Protein 3L3X (pdb70)

Sequence (262 aa):
SQPIFLNVLEAIEPGVVCAGHDNNQPDSFAALLSSLNELGERQLVHVVKWAKALPGFRNLHVDDQMAVIQYSWMGLMVFAMGWRSFTNVNSRMLYFAPDLVFNEYRMHKSRMYSQCVRMRHLSQEFGWLQITPQEFLCMKALLLFSIIPVDGLKNQKFFDELRMNYIKELDRIIACKRKNPTSCSRRFYQLTKLLDSVQPIARELHQFTFDLLIKSHMVSVDFPEMMAEIISVQVPKILSGKVKPIYFHTHKKLLQLLTCSS

Foldseek 3Di:
DDDDQLVQLVVLDDDADALPQDPPDDLALQRLQLSLQSLLVRVLVSLLSSQVSHPLSVVDDPVVSVQLSLVQSLLLLLLVQLQCCCVPVVLQWGPSHPNRIGHQVNLVNNVNVVLRVLSSVLSNLCVVLVPDPSLSSLLSSLSSLWKFFPVADPCRVSSVVVSVVSLVSNLVPFPADVVPVVRSVVRSVSSLVSSQSSVVSSLVVLVVVLVCLVCCVVRVHDHDDVRNCSSVPPSVCVVVRRMGTHGPDD/DVVVVVVVPVPD

InterPro domains:
  IPR000536 Nuclear hormone receptor, ligand-binding domain [PF00104] (699-878)
  IPR000536 Nuclear hormone receptor, ligand-binding domain [PS51843] (669-900)
  IPR000536 Nuclear hormone receptor, ligand-binding domain [SM00430] (707-871)
  IPR001103 Androgen receptor [PF02166] (6-449)
  IPR001103 Androgen receptor [PR00521] (6-25)
  IPR001103 Androgen receptor [PR00521] (27-45)
  IPR001103 Androgen receptor [PR00521] (169-188)
  IPR001103 Androgen receptor [PR00521] (218-238)
  IPR001103 Androgen receptor [PR00521] (264-284)
  IPR001103 Androgen receptor [PR00521] (301-321)
  IPR001103 Androgen receptor [PR00521] (346-368)
  IPR001103 Androgen receptor [PR00521] (382-401)
  IPR001103 Androgen receptor [PR00521] (432-449)
  IPR001628 Zinc finger, nuclear hormone receptor-type [PF00105] (558-626)
  IPR001628 Zinc finger, nuclear hormone receptor-type [PR00047] (560-576)
  IPR001628 Zinc finger, nuclear hormone receptor-type [PR00047] (576-591)
  IPR001628 Zinc finger, nuclear hormone receptor-type [PR00047] (609-617)
  IPR001628 Zinc finger, nuclear hormone receptor-type [PR00047] (617-625)
  IPR001628 Zinc finger, nuclear hormone receptor-type [PS00031] (560-586)
  IPR001628 Zinc finger, nuclear hormone receptor-type [PS51030] (557-632)

Radius of gyration: 18.22 Å; Cα contacts (8 Å, |Δi|>4): 319; chains: 2; bounding box: 51×42×50 Å

B-factor: mean 31.08, std 17.06, range [11.02, 110.95]

Secondary structure (DSSP, 8-state):
---SHHHHHHHH----------TTS---HHHHHHHHHHHHHHHHHHHHHHHHTSTTGGGS-HHHHHHHHHHHHHHHHHHHHHHHHHHHHTTSSEEEETTEEE-HHHHHHTT-HHHHHHHHHHHHHHHHTT--HHHHHHHHHHHTTSEEETT--TTHHHHHHHHHHHHHHHHHH----TTSHHHHHHHHHHHHHHHHHHHHHHHHHHHHHHHHHHTTTTTT----HHHHHHHHHTHHHHHTTSEEE--S--/-HHHHHHHHTT-

CATH classification: 1.10.565.10

Structure (mmCIF, N/CA/C/O backbone):
data_3L3X
#
_entry.id   3L3X
#
_cell.length_a   57.314
_cell.length_b   66.704
_cell.length_c   73.137
_cell.angle_alpha   90.00
_cell.angle_beta   90.00
_cell.angle_gamma   90.00
#
_symmetry.space_group_name_H-M   'P 21 21 21'
#
loop_
_entity.id
_entity.type
_entity.pdbx_description
1 polymer 'Androgen receptor'
2 polymer 'Nuclear receptor coactivator 3'
3 non-polymer 5-ALPHA-DIHYDROTESTOSTERONE
4 water water
#
loop_
_atom_site.group_PDB
_atom_site.id
_atom_site.type_symbol
_atom_site.label_atom_id
_atom_site.label_alt_id
_atom_site.label_comp_id
_atom_site.label_asym_id
_atom_site.label_entity_id
_atom_site.label_seq_id
_atom_site.pdbx_PDB_ins_code
_atom_site.Cartn_x
_atom_site.Cartn_y
_atom_site.Cartn_z
_atom_site.occupancy
_atom_site.B_iso_or_equiv
_atom_site.auth_seq_id
_atom_site.auth_comp_id
_atom_site.auth_asym_id
_atom_site.auth_atom_id
_atom_site.pdbx_PDB_model_num
ATOM 1 N N . SER A 1 1 ? 22.088 4.818 26.794 1.00 71.41 669 SER A N 1
ATOM 2 C CA . SER A 1 1 ? 21.206 3.807 26.137 1.00 71.25 669 SER A CA 1
ATOM 3 C C . SER A 1 1 ? 20.206 4.483 25.184 1.00 70.32 669 SER A C 1
ATOM 4 O O . SER A 1 1 ? 20.267 5.700 24.972 1.00 70.53 669 SER A O 1
ATOM 7 N N . GLN A 1 2 ? 19.294 3.688 24.621 1.00 68.70 670 GLN A N 1
ATOM 8 C CA . GLN A 1 2 ? 18.352 4.158 23.594 1.00 67.07 670 GLN A CA 1
ATOM 9 C C . GLN A 1 2 ? 17.421 5.225 24.177 1.00 64.02 670 GLN A C 1
ATOM 10 O O . GLN A 1 2 ? 16.807 4.996 25.222 1.00 64.49 670 GLN A O 1
ATOM 16 N N . PRO A 1 3 ? 17.306 6.388 23.504 1.00 59.50 671 PRO A N 1
ATOM 17 C CA . PRO A 1 3 ? 16.538 7.483 24.073 1.00 55.42 671 PRO A CA 1
ATOM 18 C C . PRO A 1 3 ? 15.036 7.335 23.808 1.00 49.74 671 PRO A C 1
ATOM 19 O O . PRO A 1 3 ? 14.549 6.215 23.546 1.00 50.68 671 PRO A O 1
ATOM 23 N N . ILE A 1 4 ? 14.322 8.451 23.876 1.00 40.69 672 ILE A N 1
ATOM 24 C CA . ILE A 1 4 ? 12.866 8.454 23.879 1.00 34.37 672 ILE A CA 1
ATOM 25 C C . ILE A 1 4 ? 12.330 9.745 23.275 1.00 29.18 672 ILE A C 1
ATOM 26 O O . ILE A 1 4 ? 11.403 9.737 22.462 1.00 25.46 672 ILE A O 1
ATOM 31 N N . PHE A 1 5 ? 12.899 10.863 23.682 1.00 26.46 673 PHE A N 1
ATOM 32 C CA . PHE A 1 5 ? 12.466 12.165 23.185 1.00 23.90 673 PHE A CA 1
ATOM 33 C C . PHE A 1 5 ? 12.483 12.264 21.660 1.00 23.33 673 PHE A C 1
ATOM 34 O O . PHE A 1 5 ? 11.512 12.698 21.038 1.00 20.97 673 PHE A O 1
ATOM 42 N N . LEU A 1 6 ? 13.598 11.868 21.043 1.00 22.44 674 LEU A N 1
ATOM 43 C CA . LEU A 1 6 ? 13.693 11.888 19.592 1.00 23.39 674 LEU A CA 1
ATOM 44 C C . LEU A 1 6 ? 12.706 10.919 18.948 1.00 21.67 674 LEU A C 1
ATOM 45 O O . LEU A 1 6 ? 12.133 11.211 17.896 1.00 21.92 674 LEU A O 1
ATOM 50 N N . ASN A 1 7 ? 12.517 9.755 19.565 1.00 21.39 675 ASN A N 1
ATOM 51 C CA . ASN A 1 7 ? 11.522 8.807 19.048 1.00 21.22 675 ASN A CA 1
ATOM 52 C C . ASN A 1 7 ? 10.157 9.491 18.919 1.00 20.38 675 ASN A C 1
ATOM 53 O O . ASN A 1 7 ? 9.469 9.375 17.909 1.00 20.14 675 ASN A O 1
ATOM 58 N N . VAL A 1 8 ? 9.779 10.184 19.979 1.00 19.28 676 VAL A N 1
ATOM 59 C CA . VAL A 1 8 ? 8.511 10.904 19.988 1.00 18.81 676 VAL A CA 1
ATOM 60 C C . VAL A 1 8 ? 8.414 11.969 18.888 1.00 18.27 676 VAL A C 1
ATOM 61 O O . VAL A 1 8 ? 7.423 12.020 18.149 1.00 18.98 676 VAL A O 1
ATOM 65 N N . LEU A 1 9 ? 9.409 12.860 18.800 1.00 18.82 677 LEU A N 1
ATOM 66 C CA . LEU A 1 9 ? 9.358 13.926 17.789 1.00 19.36 677 LEU A CA 1
ATOM 67 C C . LEU A 1 9 ? 9.276 13.380 16.386 1.00 19.95 677 LEU A C 1
ATOM 68 O O . LEU A 1 9 ? 8.520 13.904 15.553 1.00 20.54 677 LEU A O 1
ATOM 73 N N . GLU A 1 10 ? 10.046 12.319 16.103 1.00 20.46 678 GLU A N 1
ATOM 74 C CA . GLU A 1 10 ? 9.973 11.678 14.798 1.00 21.96 678 GLU A CA 1
ATOM 75 C C . GLU A 1 10 ? 8.573 11.103 14.530 1.00 21.06 678 GLU A C 1
ATOM 76 O O . GLU A 1 10 ? 8.039 11.223 13.420 1.00 22.80 678 GLU A O 1
ATOM 82 N N . ALA A 1 11 ? 7.977 10.505 15.558 1.00 20.26 679 ALA A N 1
ATOM 83 C CA . ALA A 1 11 ? 6.687 9.819 15.424 1.00 20.21 679 ALA A CA 1
ATOM 84 C C . ALA A 1 11 ? 5.513 10.754 15.160 1.00 19.97 679 ALA A C 1
ATOM 85 O O . ALA A 1 11 ? 4.591 10.417 14.411 1.00 20.87 679 ALA A O 1
ATOM 87 N N . ILE A 1 12 ? 5.567 11.949 15.739 1.00 19.00 680 ILE A N 1
ATOM 88 C CA . ILE A 1 12 ? 4.459 12.919 15.654 1.00 19.09 680 ILE A CA 1
ATOM 89 C C . ILE A 1 12 ? 4.615 13.960 14.551 1.00 19.03 680 ILE A C 1
ATOM 90 O O . ILE A 1 12 ? 3.730 14.766 14.344 1.00 20.07 680 ILE A O 1
ATOM 95 N N . GLU A 1 13 ? 5.718 13.933 13.817 1.00 19.83 681 GLU A N 1
ATOM 96 C CA . GLU A 1 13 ? 5.960 14.941 12.796 1.00 20.09 681 GLU A CA 1
ATOM 97 C C . GLU A 1 13 ? 4.873 14.869 11.719 1.00 21.05 681 GLU A C 1
ATOM 98 O O . GLU A 1 13 ? 4.584 13.783 11.197 1.00 21.76 681 GLU A O 1
ATOM 104 N N . PRO A 1 14 ? 4.232 16.009 11.415 1.00 21.63 682 PRO A N 1
ATOM 105 C CA . PRO A 1 14 ? 3.160 15.969 10.433 1.00 22.43 682 PRO A CA 1
ATOM 106 C C . PRO A 1 14 ? 3.579 15.515 9.049 1.00 23.33 682 PRO A C 1
ATOM 107 O O . PRO A 1 14 ? 4.707 15.799 8.609 1.00 23.42 682 PRO A O 1
ATOM 111 N N . GLY A 1 15 ? 2.666 14.826 8.373 1.00 24.46 683 GLY A N 1
ATOM 112 C CA . GLY A 1 15 ? 2.874 14.393 7.002 1.00 25.37 683 GLY A CA 1
ATOM 113 C C . GLY A 1 15 ? 2.517 15.497 6.035 1.00 25.65 683 GLY A C 1
ATOM 114 O O . GLY A 1 15 ? 2.400 16.669 6.418 1.00 24.69 683 GLY A O 1
ATOM 115 N N . VAL A 1 16 ? 2.374 15.113 4.771 1.00 26.12 684 VAL A N 1
ATOM 116 C CA . VAL A 1 16 ? 2.070 16.015 3.672 1.00 26.84 684 VAL A CA 1
ATOM 117 C C . VAL A 1 16 ? 0.697 16.659 3.840 1.00 26.83 684 VAL A C 1
ATOM 118 O O . VAL A 1 16 ? -0.294 15.982 4.195 1.00 28.37 684 VAL A O 1
ATOM 122 N N . VAL A 1 17 ? 0.657 17.978 3.640 1.00 26.30 685 VAL A N 1
ATOM 123 C CA . VAL A 1 17 ? -0.587 18.729 3.632 1.00 26.46 685 VAL A CA 1
ATOM 124 C C . VAL A 1 17 ? -0.732 19.465 2.297 1.00 26.74 685 VAL A C 1
ATOM 125 O O . VAL A 1 17 ? 0.134 20.221 1.913 1.00 25.87 685 VAL A O 1
ATOM 129 N N . CYS A 1 18 ? -1.839 19.250 1.604 1.00 26.84 686 CYS A N 1
ATOM 130 C CA . CYS A 1 18 ? -2.103 19.958 0.346 1.00 28.37 686 CYS A CA 1
ATOM 131 C C . CYS A 1 18 ? -2.894 21.234 0.587 1.00 26.96 686 CYS A C 1
ATOM 132 O O . CYS A 1 18 ? -3.679 21.310 1.528 1.00 26.73 686 CYS A O 1
ATOM 135 N N . ALA A 1 19 ? -2.699 22.235 -0.274 1.00 26.10 687 ALA A N 1
ATOM 136 C CA . ALA A 1 19 ? -3.405 23.507 -0.141 1.00 25.83 687 ALA A CA 1
ATOM 137 C C . ALA A 1 19 ? -4.798 23.489 -0.740 1.00 26.43 687 ALA A C 1
ATOM 138 O O . ALA A 1 19 ? -5.637 24.312 -0.362 1.00 26.62 687 ALA A O 1
ATOM 140 N N . GLY A 1 20 ? -5.016 22.588 -1.692 1.00 26.88 688 GLY A N 1
ATOM 141 C CA . GLY A 1 20 ? -6.266 22.534 -2.455 1.00 28.11 688 GLY A CA 1
ATOM 142 C C . GLY A 1 20 ? -6.285 23.556 -3.570 1.00 28.93 688 GLY A C 1
ATOM 143 O O . GLY A 1 20 ? -7.345 23.963 -4.038 1.00 29.80 688 GLY A O 1
ATOM 144 N N . HIS A 1 21 ? -5.105 23.954 -4.029 1.00 28.98 689 HIS A N 1
ATOM 145 C CA . HIS A 1 21 ? -5.002 25.003 -5.037 1.00 29.50 689 HIS A CA 1
ATOM 146 C C . HIS A 1 21 ? -5.324 24.432 -6.424 1.00 31.98 689 HIS A C 1
ATOM 147 O O . HIS A 1 21 ? -4.810 23.381 -6.795 1.00 32.03 689 HIS A O 1
ATOM 154 N N . ASP A 1 22 ? -6.170 25.141 -7.167 1.00 34.67 690 ASP A N 1
ATOM 155 C CA . ASP A 1 22 ? -6.492 24.798 -8.548 1.00 37.02 690 ASP A CA 1
ATOM 156 C C . ASP A 1 22 ? -5.425 25.394 -9.463 1.00 37.64 690 ASP A C 1
ATOM 157 O O . ASP A 1 22 ? -5.459 26.574 -9.779 1.00 37.06 690 ASP A O 1
ATOM 162 N N . ASN A 1 23 ? -4.474 24.578 -9.888 1.00 39.49 691 ASN A N 1
ATOM 163 C CA . ASN A 1 23 ? -3.360 25.082 -10.687 1.00 41.24 691 ASN A CA 1
ATOM 164 C C . ASN A 1 23 ? -3.757 25.441 -12.140 1.00 43.57 691 ASN A C 1
ATOM 165 O O . ASN A 1 23 ? -2.922 25.899 -12.918 1.00 42.96 691 ASN A O 1
ATOM 170 N N . ASN A 1 24 ? -5.033 25.264 -12.478 1.00 46.10 692 ASN A N 1
ATOM 171 C CA . ASN A 1 24 ? -5.563 25.706 -13.769 1.00 48.31 692 ASN A CA 1
ATOM 172 C C . ASN A 1 24 ? -5.779 27.203 -13.856 1.00 48.91 692 ASN A C 1
ATOM 173 O O . ASN A 1 24 ? -5.607 27.793 -14.927 1.00 49.66 692 ASN A O 1
ATOM 178 N N . GLN A 1 25 ? -6.187 27.819 -12.752 1.00 48.94 693 GLN A N 1
ATOM 179 C CA . GLN A 1 25 ? -6.431 29.249 -12.775 1.00 48.69 693 GLN A CA 1
ATOM 180 C C . GLN A 1 25 ? -5.109 30.001 -12.846 1.00 46.73 693 GLN A C 1
ATOM 181 O O . GLN A 1 25 ? -4.070 29.491 -12.410 1.00 46.01 693 GLN A O 1
ATOM 187 N N . PRO A 1 26 ? -5.132 31.198 -13.445 1.00 44.58 694 PRO A N 1
ATOM 188 C CA . PRO A 1 26 ? -3.946 32.032 -13.497 1.00 42.73 694 PRO A CA 1
ATOM 189 C C . PRO A 1 26 ? -3.392 32.362 -12.113 1.00 40.25 694 PRO A C 1
ATOM 190 O O . PRO A 1 26 ? -4.118 32.320 -11.113 1.00 40.20 694 PRO A O 1
ATOM 194 N N . ASP A 1 27 ? -2.106 32.692 -12.074 1.00 37.10 695 ASP A N 1
ATOM 195 C CA . ASP A 1 27 ? -1.437 33.059 -10.833 1.00 34.52 695 ASP A CA 1
ATOM 196 C C . ASP A 1 27 ? -1.732 34.494 -10.405 1.00 32.66 695 ASP A C 1
ATOM 197 O O . ASP A 1 27 ? -0.847 35.351 -10.452 1.00 33.69 695 ASP A O 1
ATOM 202 N N . SER A 1 28 ? -2.952 34.752 -9.957 1.00 29.28 696 SER A N 1
ATOM 203 C CA . SER A 1 28 ? -3.347 36.068 -9.503 1.00 28.06 696 SER A CA 1
ATOM 204 C C . SER A 1 28 ? -3.101 36.178 -8.007 1.00 26.63 696 SER A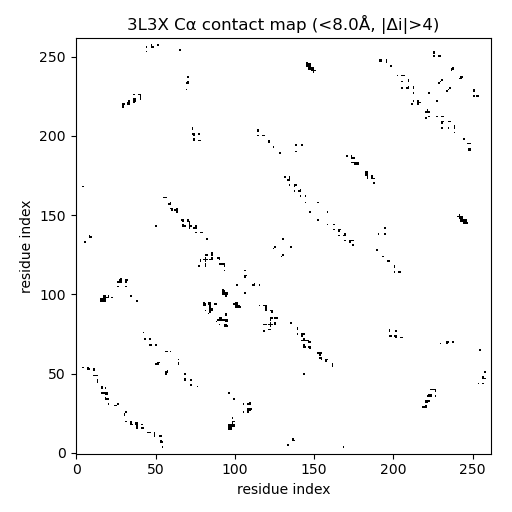 C 1
ATOM 205 O O . SER A 1 28 ? -3.041 35.177 -7.293 1.00 26.07 696 SER A O 1
ATOM 208 N N . PHE A 1 29 ? -2.965 37.407 -7.551 1.00 25.94 697 PHE A N 1
ATOM 209 C CA . PHE A 1 29 ? -2.794 37.673 -6.138 1.00 24.74 697 PHE A CA 1
ATOM 210 C C . PHE A 1 29 ? -3.930 37.016 -5.337 1.00 24.21 697 PHE A C 1
ATOM 211 O O . PHE A 1 29 ? -3.683 36.342 -4.329 1.00 23.92 697 PHE A O 1
ATOM 219 N N . ALA A 1 30 ? -5.171 37.183 -5.798 1.00 24.18 698 ALA A N 1
ATOM 220 C CA . ALA A 1 30 ? -6.323 36.687 -5.064 1.00 24.32 698 ALA A CA 1
ATOM 221 C C . ALA A 1 30 ? -6.306 35.166 -4.954 1.00 24.38 698 ALA A C 1
ATOM 222 O O . ALA A 1 30 ? -6.567 34.594 -3.862 1.00 24.90 698 ALA A O 1
ATOM 224 N N . ALA A 1 31 ? -6.004 34.500 -6.068 1.00 24.13 699 ALA A N 1
ATOM 225 C CA . ALA A 1 31 ? -5.993 33.052 -6.112 1.00 24.49 699 ALA A CA 1
ATOM 226 C C . ALA A 1 31 ? -4.853 32.508 -5.245 1.00 22.95 699 ALA A C 1
ATOM 227 O O . ALA A 1 31 ? -5.061 31.560 -4.466 1.00 23.78 699 ALA A O 1
ATOM 229 N N . LEU A 1 32 ? -3.666 33.090 -5.379 1.00 22.42 700 LEU A N 1
ATOM 230 C CA . LEU A 1 32 ? -2.505 32.570 -4.643 1.00 21.15 700 LEU A CA 1
ATOM 231 C C . LEU A 1 32 ? -2.655 32.777 -3.133 1.00 20.50 700 LEU A C 1
ATOM 232 O O . LEU A 1 32 ? -2.399 31.867 -2.344 1.00 20.44 700 LEU A O 1
ATOM 237 N N . LEU A 1 33 ? -3.081 33.970 -2.726 1.00 19.90 701 LEU A N 1
ATOM 238 C CA . LEU A 1 33 ? -3.216 34.247 -1.294 1.00 20.31 701 LEU A CA 1
ATOM 239 C C . LEU A 1 33 ? -4.381 33.505 -0.670 1.00 20.27 701 LEU A C 1
ATOM 240 O O . LEU A 1 33 ? -4.260 33.027 0.459 1.00 20.26 701 LEU A O 1
ATOM 245 N N . SER A 1 34 ? -5.491 33.345 -1.407 1.00 20.33 702 SER A N 1
ATOM 246 C CA . SER A 1 34 ? -6.590 32.550 -0.880 1.00 21.25 702 SER A CA 1
ATOM 247 C C . SER A 1 34 ? -6.156 31.108 -0.639 1.00 20.56 702 SER A C 1
ATOM 248 O O . SER A 1 34 ? -6.514 30.515 0.379 1.00 22.31 702 SER A O 1
ATOM 251 N N . SER A 1 35 ? -5.361 30.544 -1.549 1.00 20.61 703 SER A N 1
ATOM 252 C CA . SER A 1 35 ? -4.814 29.206 -1.351 1.00 21.66 703 SER A CA 1
ATOM 253 C C . SER A 1 35 ? -3.809 29.105 -0.206 1.00 20.59 703 SER A C 1
ATOM 254 O O . SER A 1 35 ? -3.790 28.103 0.523 1.00 21.73 703 SER A O 1
ATOM 257 N N . LEU A 1 36 ? -2.969 30.113 -0.035 1.00 19.87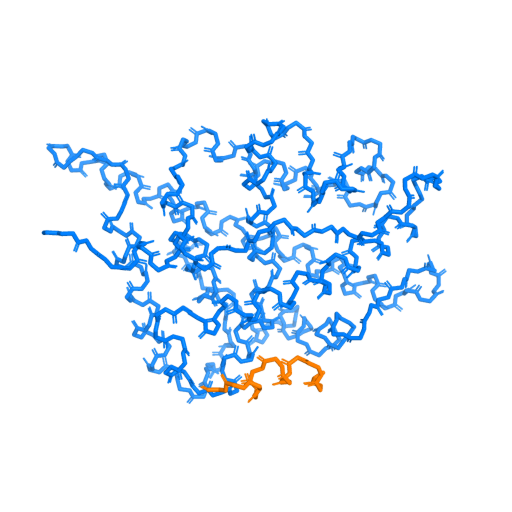 704 LEU A N 1
ATOM 258 C CA . LEU A 1 36 ? -2.044 30.110 1.100 1.00 19.27 704 LEU A CA 1
ATOM 259 C C . LEU A 1 36 ? -2.831 30.176 2.402 1.00 18.88 704 LEU A C 1
ATOM 260 O O . LEU A 1 36 ? -2.498 29.506 3.358 1.00 19.26 704 LEU A O 1
ATOM 265 N N . ASN A 1 37 ? -3.902 30.968 2.436 1.00 19.23 705 ASN A N 1
ATOM 266 C CA . ASN A 1 37 ? -4.753 31.048 3.630 1.00 18.86 705 ASN A CA 1
ATOM 267 C C . ASN A 1 37 ? -5.430 29.707 3.960 1.00 19.46 705 ASN A C 1
ATOM 268 O O . ASN A 1 37 ? -5.512 29.306 5.134 1.00 19.50 705 ASN A O 1
ATOM 273 N N . GLU A 1 38 ? -5.882 29.007 2.933 1.00 20.38 706 GLU A N 1
ATOM 274 C CA . GLU A 1 38 ? -6.499 27.704 3.135 1.00 20.97 706 GLU A CA 1
ATOM 275 C C . GLU A 1 38 ? -5.448 26.704 3.625 1.00 20.50 706 GLU A C 1
ATOM 276 O O . GLU A 1 38 ? -5.715 25.897 4.515 1.00 21.31 706 GLU A O 1
ATOM 282 N N . LEU A 1 39 ? -4.243 26.778 3.063 1.00 19.59 707 LEU A N 1
ATOM 283 C CA . LEU A 1 39 ? -3.131 25.941 3.528 1.00 19.62 707 LEU A CA 1
ATOM 284 C C . LEU A 1 39 ? -2.817 26.202 5.005 1.00 19.73 707 LEU A C 1
ATOM 285 O O . LEU A 1 39 ? -2.570 25.266 5.768 1.00 19.76 707 LEU A O 1
ATOM 290 N N . GLY A 1 40 ? -2.832 27.472 5.405 1.00 19.03 708 GLY A N 1
ATOM 291 C CA . GLY A 1 40 ? -2.670 27.832 6.787 1.00 19.68 708 GLY A CA 1
ATOM 292 C C . GLY A 1 40 ? -3.705 27.200 7.693 1.00 18.96 708 GLY A C 1
ATOM 293 O O . GLY A 1 40 ? -3.388 26.662 8.738 1.00 19.40 708 GLY A O 1
ATOM 294 N N . GLU A 1 41 ? -4.962 27.268 7.283 1.00 19.15 709 GLU A N 1
ATOM 295 C CA . GLU A 1 41 ? -6.081 26.703 8.046 1.00 20.98 709 GLU A CA 1
ATOM 296 C C . GLU A 1 41 ? -5.878 25.200 8.220 1.00 20.72 709 GLU A C 1
ATOM 297 O O . GLU A 1 41 ? -6.042 24.658 9.322 1.00 21.42 709 GLU A O 1
ATOM 303 N N . ARG A 1 42 ? -5.499 24.542 7.128 1.00 20.24 710 ARG A N 1
ATOM 304 C CA . ARG A 1 42 ? -5.250 23.085 7.137 1.00 20.71 710 ARG A CA 1
ATOM 305 C C . ARG A 1 42 ? -4.071 22.704 7.993 1.00 20.66 710 ARG A C 1
ATOM 306 O O . ARG A 1 42 ? -4.162 21.784 8.813 1.00 22.06 710 ARG A O 1
ATOM 314 N N . GLN A 1 43 ? -2.965 23.441 7.842 1.00 20.59 711 GLN A N 1
ATOM 315 C CA . GLN A 1 43 ? -1.796 23.178 8.652 1.00 19.38 711 GLN A CA 1
ATOM 316 C C . GLN A 1 43 ? -2.057 23.442 10.152 1.00 20.55 711 GLN A C 1
ATOM 317 O O . GLN A 1 43 ? -1.485 22.778 10.997 1.00 20.81 711 GLN A O 1
ATOM 323 N N . LEU A 1 44 ? -2.899 24.424 10.475 1.00 19.88 712 LEU A N 1
ATOM 324 C CA . LEU A 1 44 ? -3.214 24.727 11.861 1.00 21.00 712 LEU A CA 1
ATOM 325 C C . LEU A 1 44 ? -3.800 23.503 12.578 1.00 20.82 712 LEU A C 1
ATOM 326 O O . LEU A 1 44 ? -3.455 23.218 13.730 1.00 21.26 712 LEU A O 1
ATOM 331 N N . VAL A 1 45 ? -4.636 22.744 11.873 1.00 20.77 713 VAL A N 1
ATOM 332 C CA . VAL A 1 45 ? -5.150 21.513 12.439 1.00 21.31 713 VAL A CA 1
ATOM 333 C C . VAL A 1 45 ? -4.015 20.570 12.849 1.00 21.15 713 VAL A C 1
ATOM 334 O O . VAL A 1 45 ? -4.025 19.992 13.951 1.00 22.42 713 VAL A O 1
ATOM 338 N N . HIS A 1 46 ? -3.022 20.428 11.978 1.00 21.02 714 HIS A N 1
ATOM 339 C CA . HIS A 1 46 ? -1.911 19.538 12.237 1.00 21.54 714 HIS A CA 1
ATOM 340 C C . HIS A 1 46 ? -0.994 20.106 13.327 1.00 20.44 714 HIS A C 1
ATOM 341 O O . HIS A 1 46 ? -0.468 19.353 14.146 1.00 21.60 714 HIS A O 1
ATOM 348 N N . VAL A 1 47 ? -0.815 21.420 13.368 1.00 18.97 715 VAL A N 1
ATOM 349 C CA . VAL A 1 47 ? 0.024 22.010 14.406 1.00 19.04 715 VAL A CA 1
ATOM 350 C C . VAL A 1 47 ? -0.574 21.746 15.785 1.00 18.53 715 VAL A C 1
ATOM 351 O O . VAL A 1 47 ? 0.151 21.433 16.735 1.00 19.01 715 VAL A O 1
ATOM 355 N N . VAL A 1 48 ? -1.899 21.869 15.898 1.00 18.55 716 VAL A N 1
ATOM 356 C CA . VAL A 1 48 ? -2.561 21.599 17.176 1.00 19.91 716 VAL A CA 1
ATOM 357 C C . VAL A 1 48 ? -2.394 20.148 17.612 1.00 19.41 716 VAL A C 1
ATOM 358 O O . VAL A 1 48 ? -2.033 19.863 18.745 1.00 19.22 716 VAL A O 1
ATOM 362 N N . LYS A 1 49 ? -2.602 19.234 16.687 1.00 20.06 717 LYS A N 1
ATOM 363 C CA . LYS A 1 49 ? -2.459 17.812 17.002 1.00 21.41 717 LYS A CA 1
ATOM 364 C C . LYS A 1 49 ? -1.032 17.431 17.378 1.00 20.52 717 LYS A C 1
ATOM 365 O O . LYS A 1 49 ? -0.800 16.611 18.276 1.00 21.65 717 LYS A O 1
ATOM 371 N N . TRP A 1 50 ? -0.063 18.016 16.663 1.00 18.32 718 TRP A N 1
ATOM 372 C CA . TRP A 1 50 ? 1.337 17.838 16.948 1.00 18.73 718 TRP A CA 1
ATOM 373 C C . TRP A 1 50 ? 1.670 18.359 18.331 1.00 18.20 718 TRP A C 1
ATOM 374 O O . TRP A 1 50 ? 2.284 17.665 19.118 1.00 18.86 718 TRP A O 1
ATOM 385 N N . ALA A 1 51 ? 1.311 19.605 18.618 1.00 18.06 719 ALA A N 1
ATOM 386 C CA . ALA A 1 51 ? 1.680 20.211 19.897 1.00 18.32 719 ALA A CA 1
ATOM 387 C C . ALA A 1 51 ? 1.121 19.425 21.075 1.00 19.31 719 ALA A C 1
ATOM 388 O O . ALA A 1 51 ? 1.798 19.200 22.054 1.00 19.32 719 ALA A O 1
ATOM 390 N N . LYS A 1 52 ? -0.129 19.001 20.965 1.00 20.08 720 LYS A N 1
ATOM 391 C CA . LYS A 1 52 ? -0.787 18.270 22.054 1.00 22.86 720 LYS A CA 1
ATOM 392 C C . LYS A 1 52 ? -0.128 16.928 22.346 1.00 22.22 720 LYS A C 1
ATOM 393 O O . LYS A 1 52 ? -0.326 16.367 23.426 1.00 23.92 720 LYS A O 1
ATOM 399 N N . ALA A 1 53 ? 0.622 16.412 21.371 1.00 20.46 721 ALA A N 1
ATOM 400 C CA . ALA A 1 53 ? 1.348 15.158 21.484 1.00 20.41 721 ALA A CA 1
ATOM 401 C C . ALA A 1 53 ? 2.799 15.330 21.901 1.00 19.87 721 ALA A C 1
ATOM 402 O O . ALA A 1 53 ? 3.538 14.342 22.047 1.00 20.42 721 ALA A O 1
ATOM 404 N N . LEU A 1 54 ? 3.234 16.571 22.119 1.00 19.42 722 LEU A N 1
ATOM 405 C CA . LEU A 1 54 ? 4.621 16.802 22.507 1.00 19.68 722 LEU A CA 1
ATOM 406 C C . LEU A 1 54 ? 4.850 16.486 23.979 1.00 19.87 722 LEU A C 1
ATOM 407 O O . LEU A 1 54 ? 3.980 16.785 24.817 1.00 21.16 722 LEU A O 1
ATOM 412 N N . PRO A 1 55 ? 6.024 15.904 24.307 1.00 20.29 723 PRO A N 1
ATOM 413 C CA . PRO A 1 55 ? 6.316 15.682 25.712 1.00 21.23 723 PRO A CA 1
ATOM 414 C C . PRO A 1 55 ? 6.139 16.926 26.571 1.00 21.53 723 PRO A C 1
ATOM 415 O O . PRO A 1 55 ? 6.694 17.998 26.274 1.00 22.05 723 PRO A O 1
ATOM 419 N N . GLY A 1 56 ? 5.359 16.785 27.639 1.00 22.00 724 GLY A N 1
ATOM 420 C CA . GLY A 1 56 ? 5.134 17.860 28.595 1.00 22.50 724 GLY A CA 1
ATOM 421 C C . GLY A 1 56 ? 4.143 18.940 28.233 1.00 22.41 724 GLY A C 1
ATOM 422 O O . GLY A 1 56 ? 3.741 19.711 29.104 1.00 23.23 724 GLY A O 1
ATOM 423 N N . PHE A 1 57 ? 3.724 19.025 26.965 1.00 22.44 725 PHE A N 1
ATOM 424 C CA . PHE A 1 57 ? 2.906 20.152 26.530 1.00 22.33 725 PHE A CA 1
ATOM 425 C C . PHE A 1 57 ? 1.568 20.236 27.285 1.00 23.93 725 PHE A C 1
ATOM 426 O O . PHE A 1 57 ? 1.100 21.323 27.657 1.00 24.14 725 PHE A O 1
ATOM 434 N N . ARG A 1 58 ? 0.958 19.084 27.512 1.00 25.72 726 ARG A N 1
ATOM 435 C CA . ARG A 1 58 ? -0.297 19.026 28.246 1.00 28.28 726 ARG A CA 1
ATOM 436 C C . ARG A 1 58 ? -0.163 19.433 29.730 1.00 28.67 726 ARG A C 1
ATOM 437 O O . ARG A 1 58 ? -1.176 19.623 30.400 1.00 30.06 726 ARG A O 1
ATOM 445 N N . ASN A 1 59 ? 1.063 19.573 30.240 1.00 29.42 727 ASN A N 1
ATOM 446 C CA . ASN A 1 59 ? 1.289 20.065 31.608 1.00 30.62 727 ASN A CA 1
ATOM 447 C C . ASN A 1 59 ? 0.976 21.555 31.693 1.00 29.86 727 ASN A C 1
ATOM 448 O O . ASN A 1 59 ? 0.684 22.062 32.773 1.00 29.82 727 ASN A O 1
ATOM 453 N N . LEU A 1 60 ? 1.031 22.267 30.567 1.00 28.89 728 LEU A N 1
ATOM 454 C CA . LEU A 1 60 ? 0.733 23.706 30.595 1.00 28.65 728 LEU A CA 1
ATOM 455 C C . LEU A 1 60 ? -0.749 23.947 30.835 1.00 29.06 728 LEU A C 1
ATOM 456 O O . LEU A 1 60 ? -1.584 23.145 30.454 1.00 28.00 728 LEU A O 1
ATOM 461 N N . HIS A 1 61 ? -1.087 25.081 31.441 1.00 30.05 729 HIS A N 1
ATOM 462 C CA . HIS A 1 61 ? -2.479 25.454 31.553 1.00 31.36 729 HIS A CA 1
ATOM 463 C C . HIS A 1 61 ? -3.125 25.460 30.167 1.00 31.18 729 HIS A C 1
ATOM 464 O O . HIS A 1 61 ? -2.482 25.835 29.175 1.00 28.68 729 HIS A O 1
ATOM 471 N N . VAL A 1 62 ? -4.378 25.024 30.085 1.00 31.29 730 VAL A N 1
ATOM 472 C CA . VAL A 1 62 ? -5.079 24.917 28.813 1.00 31.96 730 VAL A CA 1
ATOM 473 C C . VAL A 1 62 ? -5.139 26.226 28.000 1.00 30.84 730 VAL A C 1
ATOM 474 O O . VAL A 1 62 ? -5.045 26.225 26.764 1.00 29.90 730 VAL A O 1
ATOM 478 N N . ASP A 1 63 ? -5.324 27.345 28.687 1.00 29.26 731 ASP A N 1
ATOM 479 C CA . AS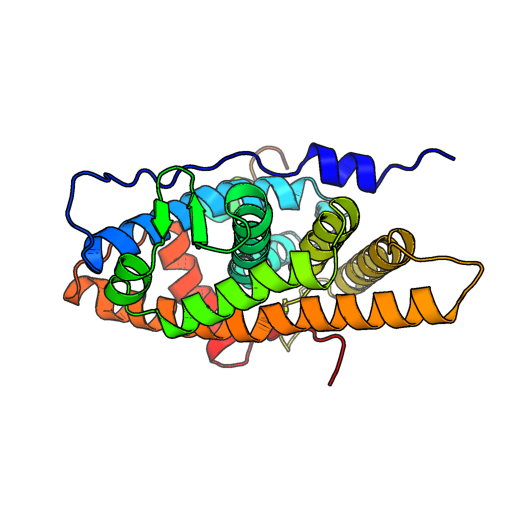P A 1 63 ? -5.328 28.632 28.000 1.00 29.30 731 ASP A CA 1
ATOM 480 C C . ASP A 1 63 ? -3.937 28.997 27.494 1.00 26.57 731 ASP A C 1
ATOM 481 O O . ASP A 1 63 ? -3.822 29.678 26.490 1.00 26.75 731 ASP A O 1
ATOM 486 N N . ASP A 1 64 ? -2.895 28.545 28.186 1.00 24.63 732 ASP A N 1
ATOM 487 C CA . ASP A 1 64 ? -1.518 28.794 27.757 1.00 23.49 732 ASP A CA 1
ATOM 488 C C . ASP A 1 64 ? -1.214 27.943 26.539 1.00 22.36 732 ASP A C 1
ATOM 489 O O . ASP A 1 64 ? -0.527 28.389 25.613 1.00 21.74 732 ASP A O 1
ATOM 494 N N . GLN A 1 65 ? -1.706 26.706 26.538 1.00 22.23 733 GLN A N 1
ATOM 495 C CA . GLN A 1 65 ? -1.530 25.839 25.374 1.00 21.69 733 GLN A CA 1
ATOM 496 C C . GLN A 1 65 ? -2.084 26.520 24.123 1.00 22.09 733 GLN A C 1
ATOM 497 O O . GLN A 1 65 ? -1.415 26.586 23.070 1.00 21.13 733 GLN A O 1
ATOM 503 N N . MET A 1 66 ? -3.312 27.038 24.239 1.00 23.15 734 MET A N 1
ATOM 504 C CA . MET A 1 66 ? -3.963 27.733 23.141 1.00 25.17 734 MET A CA 1
ATOM 505 C C . MET A 1 66 ? -3.147 28.939 22.724 1.00 23.11 734 MET A C 1
ATOM 506 O O . MET A 1 66 ? -2.891 29.150 21.534 1.00 22.50 734 MET A O 1
ATOM 511 N N . ALA A 1 67 ? -2.721 29.708 23.716 1.00 21.63 735 ALA A N 1
ATOM 512 C CA . ALA A 1 67 ? -1.978 30.950 23.459 1.00 21.25 735 ALA A CA 1
ATOM 513 C C . ALA A 1 67 ? -0.695 30.692 22.685 1.00 19.96 735 ALA A C 1
ATOM 514 O O . ALA A 1 67 ? -0.466 31.342 21.652 1.00 20.48 735 ALA A O 1
ATOM 516 N N . VAL A 1 68 ? 0.127 29.740 23.140 1.00 20.03 736 VAL A N 1
ATOM 517 C CA . VAL A 1 68 ? 1.412 29.487 22.480 1.00 20.46 736 VAL A CA 1
ATOM 518 C C . VAL A 1 68 ? 1.238 29.008 21.055 1.00 19.75 736 VAL A C 1
ATOM 519 O O . VAL A 1 68 ? 1.979 29.407 20.171 1.00 19.29 736 VAL A O 1
ATOM 523 N N . ILE A 1 69 ? 0.229 28.181 20.823 1.00 19.10 737 ILE A N 1
ATOM 524 C CA . ILE A 1 69 ? -0.076 27.747 19.455 1.00 19.31 737 ILE A CA 1
ATOM 525 C C . ILE A 1 69 ? -0.505 28.923 18.591 1.00 18.34 737 ILE A C 1
ATOM 526 O O . ILE A 1 69 ? -0.007 29.093 17.482 1.00 17.84 737 ILE A O 1
ATOM 531 N N . GLN A 1 70 ? -1.390 29.776 19.128 1.00 18.56 738 GLN A N 1
ATOM 532 C CA . GLN A 1 70 ? -1.848 30.921 18.369 1.00 19.66 738 GLN A CA 1
ATOM 533 C C . GLN A 1 70 ? -0.778 31.980 18.077 1.00 19.19 738 GLN A C 1
ATOM 534 O O . GLN A 1 70 ? -0.902 32.731 17.106 1.00 20.90 738 GLN A O 1
ATOM 540 N N . TYR A 1 71 ? 0.248 32.064 18.913 1.00 18.50 739 TYR A N 1
ATOM 541 C CA . TYR A 1 71 ? 1.344 33.007 18.674 1.00 17.49 739 TYR A CA 1
ATOM 542 C C . TYR A 1 71 ? 2.441 32.450 17.778 1.00 17.33 739 TYR A C 1
ATOM 543 O O . TYR A 1 71 ? 3.053 33.181 17.018 1.00 19.67 739 TYR A O 1
ATOM 552 N N . SER A 1 72 ? 2.699 31.160 17.894 1.00 17.24 740 SER A N 1
ATOM 553 C CA . SER A 1 72 ? 3.876 30.556 17.281 1.00 17.08 740 SER A CA 1
ATOM 554 C C . SER A 1 72 ? 3.658 29.894 15.928 1.00 17.24 740 SER A C 1
ATOM 555 O O . SER A 1 72 ? 4.628 29.485 15.275 1.00 18.13 740 SER A O 1
ATOM 558 N N . TRP A 1 73 ? 2.406 29.711 15.518 1.00 17.41 741 TRP A N 1
ATOM 559 C CA . TRP A 1 73 ? 2.117 28.971 14.280 1.00 17.80 741 TRP A CA 1
ATOM 560 C C . TRP A 1 73 ? 2.870 29.498 13.063 1.00 17.20 741 TRP A C 1
ATOM 561 O O . TRP A 1 73 ? 3.344 28.703 12.251 1.00 18.36 741 TRP A O 1
ATOM 572 N N . MET A 1 74 ? 2.964 30.816 12.907 1.00 16.50 742 MET A N 1
ATOM 573 C CA . MET A 1 74 ? 3.628 31.358 11.720 1.00 16.99 742 MET A CA 1
ATOM 574 C C . MET A 1 74 ? 5.091 30.899 11.652 1.00 17.38 742 MET A C 1
ATOM 575 O O . MET A 1 74 ? 5.553 30.377 10.628 1.00 17.66 742 MET A O 1
ATOM 580 N N . GLY A 1 75 ? 5.818 31.076 12.749 1.00 17.11 743 GLY A N 1
ATOM 581 C CA . GLY A 1 75 ? 7.219 30.636 12.818 1.00 16.85 743 GLY A CA 1
ATOM 582 C C . GLY A 1 75 ? 7.358 29.144 12.558 1.00 16.19 743 GLY A C 1
ATOM 583 O O . GLY A 1 75 ? 8.209 28.711 11.792 1.00 18.43 743 GLY A O 1
ATOM 584 N N . LEU A 1 76 ? 6.491 28.355 13.183 1.00 16.17 744 LEU A N 1
ATOM 585 C CA . LEU A 1 76 ? 6.544 26.919 13.032 1.00 16.34 744 LEU A CA 1
ATOM 586 C C . LEU A 1 76 ? 6.356 26.516 11.582 1.00 16.35 744 LEU A C 1
ATOM 587 O O . LEU A 1 76 ? 7.107 25.689 11.055 1.00 17.16 744 LEU A O 1
ATOM 592 N N . MET A 1 77 ? 5.330 27.077 10.950 1.00 16.87 745 MET A N 1
ATOM 593 C CA . MET A 1 77 ? 4.975 26.725 9.584 1.00 16.73 745 MET A CA 1
ATOM 594 C C . MET A 1 77 ? 6.021 27.181 8.587 1.00 16.47 745 MET A C 1
ATOM 595 O O . MET A 1 77 ? 6.324 26.467 7.607 1.00 19.07 745 MET A O 1
ATOM 600 N N . VAL A 1 78 ? 6.559 28.371 8.803 1.00 16.58 746 VAL A N 1
ATOM 601 C CA . VAL A 1 78 ? 7.668 28.873 7.933 1.00 17.18 746 VAL A CA 1
ATOM 602 C C . VAL A 1 78 ? 8.910 28.014 8.032 1.00 17.21 746 VAL A C 1
ATOM 603 O O . VAL A 1 78 ? 9.518 27.671 7.008 1.00 18.38 746 VAL A O 1
ATOM 607 N N . PHE A 1 79 ? 9.280 27.637 9.252 1.00 17.07 747 PHE A N 1
ATOM 608 C CA . PHE A 1 79 ? 10.456 26.818 9.488 1.00 17.96 747 PHE A CA 1
ATOM 609 C C . PHE A 1 79 ? 10.291 25.456 8.801 1.00 17.29 747 PHE A C 1
ATOM 610 O O . PHE A 1 79 ? 11.210 24.983 8.102 1.00 18.91 747 PHE A O 1
ATOM 618 N N . ALA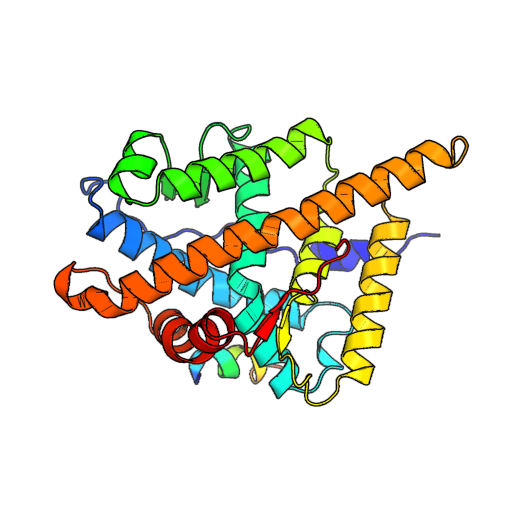 A 1 80 ? 9.107 24.844 8.961 1.00 17.47 748 ALA A N 1
ATOM 619 C CA . ALA A 1 80 ? 8.833 23.557 8.334 1.00 17.17 748 ALA A CA 1
ATOM 620 C C . ALA A 1 80 ? 8.844 23.685 6.789 1.00 17.57 748 ALA A C 1
ATOM 621 O O . ALA A 1 80 ? 9.292 22.791 6.080 1.00 17.19 748 ALA A O 1
ATOM 623 N N . MET A 1 81 ? 8.277 24.780 6.281 1.00 17.67 749 MET A N 1
ATOM 624 C CA . MET A 1 81 ? 8.256 25.037 4.845 1.00 18.55 749 MET A CA 1
ATOM 625 C C . MET A 1 81 ? 9.684 25.191 4.308 1.00 18.21 749 MET A C 1
ATOM 626 O O . MET A 1 81 ? 9.996 24.654 3.245 1.00 18.48 749 MET A O 1
ATOM 631 N N . GLY A 1 82 ? 10.550 25.897 5.052 1.00 17.74 750 GLY A N 1
ATOM 632 C CA . GLY A 1 82 ? 11.958 26.036 4.674 1.00 18.01 750 GLY A CA 1
ATOM 633 C C . GLY A 1 82 ? 12.623 24.677 4.537 1.00 18.17 750 GLY A C 1
ATOM 634 O O . GLY A 1 82 ? 13.330 24.427 3.571 1.00 18.55 750 GLY A O 1
ATOM 635 N N . TRP A 1 83 ? 12.374 23.783 5.489 1.00 18.18 751 TRP A N 1
ATOM 636 C CA . TRP A 1 83 ? 12.907 22.428 5.425 1.00 19.51 751 TRP A CA 1
ATOM 637 C C . TRP A 1 83 ? 12.399 21.647 4.214 1.00 20.21 751 TRP A C 1
ATOM 638 O O . TRP A 1 83 ? 13.194 21.030 3.512 1.00 21.69 751 TRP A O 1
ATOM 649 N N . ARG A 1 84 ? 11.094 21.701 3.937 1.00 20.75 752 ARG A N 1
ATOM 650 C CA . ARG A 1 84 ? 10.512 21.025 2.758 1.00 21.77 752 ARG A CA 1
ATOM 651 C C . ARG A 1 84 ? 11.141 21.552 1.491 1.00 21.60 752 ARG A C 1
ATOM 652 O O . ARG A 1 84 ? 11.364 20.805 0.546 1.00 23.02 752 ARG A O 1
ATOM 660 N N . SER A 1 85 ? 11.401 22.851 1.453 1.00 20.96 753 SER A N 1
ATOM 661 C CA . SER A 1 85 ? 11.911 23.494 0.243 1.00 22.18 753 SER A CA 1
ATOM 662 C C . SER A 1 85 ? 13.350 23.036 0.047 1.00 23.44 753 SER A C 1
ATOM 663 O O . SER A 1 85 ? 13.784 22.743 -1.068 1.00 24.85 753 SER A O 1
ATOM 666 N N . PHE A 1 86 ? 14.073 22.947 1.143 1.00 24.26 754 PHE A N 1
ATOM 667 C CA . PHE A 1 86 ? 15.444 22.475 1.109 1.00 25.85 754 PHE A CA 1
ATOM 668 C C . PHE A 1 86 ? 15.521 21.023 0.633 1.00 27.13 754 PHE A C 1
ATOM 669 O O . PHE A 1 86 ? 16.342 20.690 -0.244 1.00 26.78 754 PHE A O 1
ATOM 677 N N . THR A 1 87 ? 14.691 20.159 1.210 1.00 27.80 755 THR A N 1
ATOM 678 C CA . THR A 1 87 ? 14.769 18.730 0.902 1.00 29.68 755 THR A CA 1
ATOM 679 C C . THR A 1 87 ? 14.200 18.380 -0.476 1.00 31.22 755 THR A C 1
ATOM 680 O O . THR A 1 87 ? 14.695 17.446 -1.135 1.00 31.62 755 THR A O 1
ATOM 684 N N . ASN A 1 88 ? 13.187 19.120 -0.926 1.00 32.03 756 ASN A N 1
ATOM 685 C CA . ASN A 1 88 ? 12.430 18.749 -2.135 1.00 33.60 756 ASN A CA 1
ATOM 686 C C . ASN A 1 88 ? 12.957 19.429 -3.378 1.00 34.33 756 ASN A C 1
ATOM 687 O O . ASN A 1 88 ? 12.998 18.811 -4.449 1.00 35.42 756 ASN A O 1
ATOM 692 N N . VAL A 1 89 ? 13.356 20.692 -3.261 1.00 34.77 757 VAL A N 1
ATOM 693 C CA . VAL A 1 89 ? 13.796 21.462 -4.423 1.00 35.26 757 VAL A CA 1
ATOM 694 C C . VAL A 1 89 ? 15.091 22.216 -4.150 1.00 35.97 757 VAL A C 1
ATOM 695 O O . VAL A 1 89 ? 15.352 23.220 -4.784 1.00 35.28 757 VAL A O 1
ATOM 699 N N . ASN A 1 90 ? 15.903 21.725 -3.214 1.00 37.63 758 ASN A N 1
ATOM 700 C CA . ASN A 1 90 ? 17.163 22.375 -2.851 1.00 38.64 758 ASN A CA 1
ATOM 701 C C . ASN A 1 90 ? 17.045 23.898 -2.680 1.00 38.83 758 ASN A C 1
ATOM 702 O O . ASN A 1 90 ? 17.938 24.659 -3.083 1.00 38.63 758 ASN A O 1
ATOM 707 N N . SER A 1 91 ? 15.930 24.329 -2.091 1.00 38.17 759 SER A N 1
ATOM 708 C CA . SER A 1 91 ? 15.652 25.740 -1.792 1.00 38.36 759 SER A CA 1
ATOM 709 C C . SER A 1 91 ? 15.497 26.637 -3.040 1.00 39.17 759 SER A C 1
ATOM 710 O O . SER A 1 91 ? 15.508 27.864 -2.916 1.00 39.10 759 SER A O 1
ATOM 713 N N . ARG A 1 92 ? 15.335 26.028 -4.220 1.00 39.69 760 ARG A N 1
ATOM 714 C CA . ARG A 1 92 ? 15.256 26.775 -5.485 1.00 40.35 760 ARG A CA 1
ATOM 715 C C . ARG A 1 92 ? 13.905 27.460 -5.578 1.00 38.31 760 ARG A C 1
ATOM 716 O O . ARG A 1 92 ? 13.763 28.538 -6.167 1.00 39.09 760 ARG A O 1
ATOM 724 N N . MET A 1 93 ? 12.910 26.822 -4.978 1.00 34.92 761 MET A N 1
ATOM 725 C CA . MET A 1 93 ? 11.559 27.342 -4.958 1.00 31.47 761 MET A CA 1
ATOM 726 C C . MET A 1 93 ? 10.995 27.170 -3.559 1.00 28.59 761 MET A C 1
ATOM 727 O O . MET A 1 93 ? 11.588 26.465 -2.726 1.00 28.76 761 MET A O 1
ATOM 732 N N . LEU A 1 94 ? 9.834 27.770 -3.294 1.00 24.37 762 LEU A N 1
ATOM 733 C CA . LEU A 1 94 ? 9.248 27.623 -1.974 1.00 22.61 762 LEU A CA 1
ATOM 734 C C . LEU A 1 94 ? 8.172 26.557 -2.056 1.00 22.17 762 LEU A C 1
ATOM 735 O O . LEU A 1 94 ? 7.164 26.728 -2.742 1.00 22.64 762 LEU A O 1
ATOM 740 N N . TYR A 1 95 ? 8.418 25.451 -1.370 1.00 21.27 763 TYR A N 1
ATOM 741 C CA . TYR A 1 95 ? 7.540 24.295 -1.392 1.00 21.68 763 TYR A CA 1
ATOM 742 C C . TYR A 1 95 ? 6.508 24.429 -0.283 1.00 20.02 763 TYR A C 1
ATOM 743 O O . TYR A 1 95 ? 6.579 23.761 0.763 1.00 20.77 763 TYR A O 1
ATOM 752 N N . PHE A 1 96 ? 5.531 25.311 -0.490 1.00 19.44 764 PHE A N 1
ATOM 753 C CA . PHE A 1 96 ? 4.465 25.443 0.508 1.00 19.82 764 PHE A CA 1
ATOM 754 C C . PHE A 1 96 ? 3.702 24.136 0.669 1.00 19.40 764 PHE A C 1
ATOM 755 O O . PHE A 1 96 ? 3.391 23.716 1.781 1.00 19.52 764 PHE A O 1
ATOM 763 N N . ALA A 1 97 ? 3.375 23.523 -0.461 1.00 19.83 765 ALA A N 1
ATOM 764 C CA . ALA A 1 97 ? 2.597 22.288 -0.525 1.00 21.18 765 ALA A CA 1
ATOM 765 C C . ALA A 1 97 ? 2.831 21.652 -1.891 1.00 22.66 765 ALA A C 1
ATOM 766 O O . ALA A 1 97 ? 3.267 22.330 -2.824 1.00 23.70 765 ALA A O 1
ATOM 768 N N . PRO A 1 98 ? 2.545 20.346 -2.020 1.00 24.70 766 PRO A N 1
ATOM 769 C CA . PRO A 1 98 ? 2.826 19.693 -3.306 1.00 25.74 766 PRO A CA 1
ATOM 770 C C . PRO A 1 98 ? 2.074 20.330 -4.463 1.00 26.17 766 PRO A C 1
ATOM 771 O O . PRO A 1 98 ? 2.601 20.326 -5.585 1.00 27.57 766 PRO A O 1
ATOM 775 N N . ASP A 1 99 ? 0.881 20.860 -4.174 1.00 26.18 767 ASP A N 1
ATOM 776 C CA . ASP A 1 99 ? 0.036 21.577 -5.127 1.00 26.24 767 ASP A CA 1
ATOM 777 C C . ASP A 1 99 ? 0.172 23.104 -5.078 1.00 25.52 767 ASP A C 1
ATOM 778 O O . ASP A 1 99 ? -0.621 23.821 -5.677 1.00 24.99 767 ASP A O 1
ATOM 783 N N . LEU A 1 100 ? 1.168 23.612 -4.351 1.00 25.02 768 LEU A N 1
ATOM 784 C CA . LEU A 1 100 ? 1.374 25.038 -4.236 1.00 24.04 768 LEU A CA 1
ATOM 785 C C . LEU A 1 100 ? 2.879 25.322 -4.020 1.00 24.61 768 LEU A C 1
ATOM 786 O O . LEU A 1 100 ? 3.363 25.585 -2.906 1.00 25.33 768 LEU A O 1
ATOM 791 N N . VAL A 1 101 ? 3.612 25.223 -5.114 1.00 24.11 769 VAL A N 1
ATOM 792 C CA . VAL A 1 101 ? 5.032 25.497 -5.143 1.00 24.57 769 VAL A CA 1
ATOM 793 C C . VAL A 1 101 ? 5.219 26.849 -5.806 1.00 23.79 769 VAL A C 1
ATOM 794 O O . VAL A 1 101 ? 4.724 27.076 -6.900 1.00 25.18 769 VAL A O 1
ATOM 798 N N . PHE A 1 102 ? 5.931 27.747 -5.143 1.00 23.46 770 PHE A N 1
ATOM 799 C CA . PHE A 1 102 ? 6.134 29.089 -5.678 1.00 23.15 770 PHE A CA 1
ATOM 800 C C . PHE A 1 102 ? 7.434 29.167 -6.469 1.00 24.27 770 PHE A C 1
ATOM 801 O O . PHE A 1 102 ? 8.531 28.850 -5.958 1.00 25.82 770 PHE A O 1
ATOM 809 N N . ASN A 1 103 ? 7.304 29.607 -7.711 1.00 24.11 771 ASN A N 1
ATOM 810 C CA . ASN A 1 103 ? 8.441 29.988 -8.555 1.00 23.73 771 ASN A CA 1
ATOM 811 C C . ASN A 1 103 ? 8.566 31.503 -8.493 1.00 24.39 771 ASN A C 1
ATOM 812 O O . ASN A 1 103 ? 7.822 32.165 -7.734 1.00 23.04 771 ASN A O 1
ATOM 817 N N . GLU A 1 104 ? 9.495 32.075 -9.258 1.00 24.12 772 GLU A N 1
ATOM 818 C CA . GLU A 1 104 ? 9.717 33.521 -9.222 1.00 24.97 772 GLU A CA 1
ATOM 819 C C . GLU A 1 104 ? 8.465 34.291 -9.615 1.00 23.57 772 GLU A C 1
ATOM 820 O O . GLU A 1 104 ? 8.182 35.335 -9.037 1.00 22.87 772 GLU A O 1
ATOM 826 N N . TYR A 1 105 ? 7.756 33.804 -10.635 1.00 22.31 773 TYR A N 1
ATOM 827 C CA . TYR A 1 105 ? 6.576 34.488 -11.096 1.00 22.16 773 TYR A CA 1
ATOM 828 C C . TYR A 1 105 ? 5.561 34.559 -9.945 1.00 21.69 773 TYR A C 1
ATOM 829 O O . TYR A 1 105 ? 4.974 35.622 -9.700 1.00 21.99 773 TYR A O 1
ATOM 838 N N . ARG A 1 106 ? 5.341 33.436 -9.263 1.00 21.87 774 ARG A N 1
ATOM 839 C CA . ARG A 1 106 ? 4.393 33.443 -8.128 1.00 22.27 774 ARG A CA 1
ATOM 840 C C . ARG A 1 106 ? 4.817 34.321 -6.953 1.00 22.33 774 ARG A C 1
ATOM 841 O O . ARG A 1 106 ? 3.959 34.956 -6.296 1.00 22.03 774 ARG A O 1
ATOM 849 N N . MET A 1 107 ? 6.117 34.357 -6.678 1.00 22.01 775 MET A N 1
ATOM 850 C CA . MET A 1 107 ? 6.672 35.267 -5.675 1.00 22.28 775 MET A CA 1
ATOM 851 C C . MET A 1 107 ? 6.282 36.695 -5.991 1.00 22.35 775 MET A C 1
ATOM 852 O O . MET A 1 107 ? 5.835 37.433 -5.121 1.00 22.35 775 MET A O 1
ATOM 857 N N . HIS A 1 108 ? 6.410 37.079 -7.260 1.00 22.55 776 HIS A N 1
ATOM 858 C CA . HIS A 1 108 ? 6.024 38.435 -7.660 1.00 23.53 776 HIS A CA 1
ATOM 859 C C . HIS A 1 108 ? 4.528 38.652 -7.558 1.00 23.41 776 HIS A C 1
ATOM 860 O O . HIS A 1 108 ? 4.067 39.654 -6.980 1.00 23.17 776 HIS A O 1
ATOM 867 N N . LYS A 1 109 ? 3.753 37.714 -8.094 1.00 24.20 777 LYS A N 1
ATOM 868 C CA . LYS A 1 109 ? 2.308 37.877 -8.141 1.00 25.45 777 LYS A CA 1
ATOM 869 C C . LYS A 1 109 ? 1.665 37.876 -6.759 1.00 24.07 777 LYS A C 1
ATOM 870 O O . LYS A 1 109 ? 0.630 38.501 -6.561 1.00 24.63 777 LYS A O 1
ATOM 876 N N . SER A 1 110 ? 2.306 37.200 -5.813 1.00 22.81 778 SER A N 1
ATOM 877 C CA . SER A 1 110 ? 1.831 37.172 -4.425 1.00 22.13 778 SER A CA 1
ATOM 878 C C . SER A 1 110 ? 1.969 38.514 -3.698 1.00 22.37 778 SER A C 1
ATOM 879 O O . SER A 1 110 ? 1.425 38.684 -2.609 1.00 22.33 778 SER A O 1
ATOM 882 N N . ARG A 1 111 ? 2.727 39.444 -4.283 1.00 23.56 779 ARG A N 1
ATOM 883 C CA . ARG A 1 111 ? 3.021 40.739 -3.691 1.00 24.83 779 ARG A CA 1
ATOM 884 C C . ARG A 1 111 ? 3.803 40.612 -2.387 1.00 24.54 779 ARG A C 1
ATOM 885 O O . ARG A 1 111 ? 3.896 41.553 -1.606 1.00 24.95 779 ARG A O 1
ATOM 893 N N . MET A 1 112 ? 4.394 39.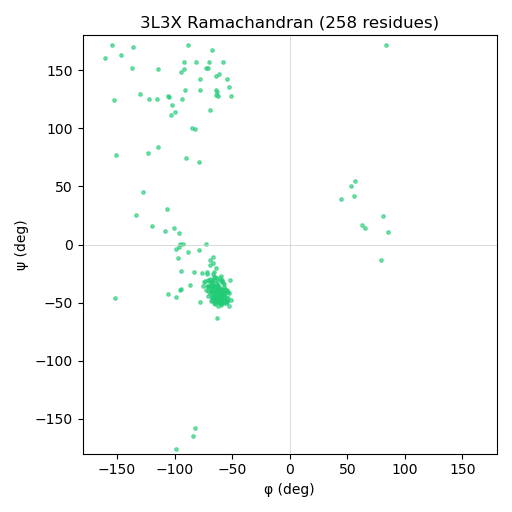447 -2.166 1.00 23.76 780 MET A N 1
ATOM 894 C CA . MET A 1 112 ? 5.290 39.297 -1.026 1.00 23.95 780 MET A CA 1
ATOM 895 C C . MET A 1 112 ? 6.629 38.730 -1.473 1.00 23.21 780 MET A C 1
ATOM 896 O O . MET A 1 112 ? 7.212 37.875 -0.831 1.00 23.36 780 MET A O 1
ATOM 901 N N . TYR A 1 113 ? 7.159 39.268 -2.570 1.00 21.75 781 TYR A N 1
ATOM 902 C CA . TYR A 1 113 ? 8.388 38.731 -3.133 1.00 21.48 781 TYR A CA 1
ATOM 903 C C . TYR A 1 113 ? 9.521 38.876 -2.122 1.00 20.83 781 TYR A C 1
ATOM 904 O O . TYR A 1 113 ? 10.302 37.940 -1.910 1.00 20.23 781 TYR A O 1
ATOM 913 N N . SER A 1 114 ? 9.625 40.052 -1.501 1.00 21.08 782 SER A N 1
ATOM 914 C CA . SER A 1 114 ? 10.692 40.302 -0.528 1.00 22.44 782 SER A CA 1
ATOM 915 C C . SER A 1 114 ? 10.656 39.290 0.613 1.00 21.31 782 SER A C 1
ATOM 916 O O . SER A 1 114 ? 11.675 38.711 1.005 1.00 21.39 782 SER A O 1
ATOM 919 N N . GLN A 1 115 ? 9.472 39.040 1.148 1.00 21.44 783 GLN A N 1
ATOM 920 C CA . GLN A 1 115 ? 9.353 38.061 2.205 1.00 20.93 783 GLN A CA 1
ATOM 921 C C . GLN A 1 115 ? 9.700 36.651 1.726 1.00 20.81 783 GLN A C 1
ATOM 922 O O . GLN A 1 115 ? 10.340 35.871 2.447 1.00 21.17 783 GLN A O 1
ATOM 928 N N . CYS A 1 116 ? 9.316 36.334 0.491 1.00 19.47 784 CYS A N 1
ATOM 929 C CA . CYS A 1 116 ? 9.688 35.059 -0.106 1.00 20.57 784 CYS A CA 1
ATOM 930 C C . CYS A 1 116 ? 11.183 34.885 -0.265 1.00 20.51 784 CYS A C 1
ATOM 931 O O . CYS A 1 116 ? 11.719 33.785 -0.048 1.00 21.79 784 CYS A O 1
ATOM 934 N N . VAL A 1 117 ? 11.877 35.963 -0.636 1.00 20.33 785 VAL A N 1
ATOM 935 C CA . VAL A 1 117 ? 13.323 35.928 -0.696 1.00 20.93 785 VAL A CA 1
ATOM 936 C C . VAL A 1 117 ? 13.905 35.579 0.681 1.00 20.70 785 VAL A C 1
ATOM 937 O O . VAL A 1 117 ? 14.824 34.751 0.790 1.00 20.75 785 VAL A O 1
ATOM 941 N N . ARG A 1 118 ? 13.378 36.203 1.735 1.00 20.26 786 ARG A N 1
ATOM 942 C CA . ARG A 1 118 ? 13.883 35.916 3.079 1.00 20.97 786 ARG A CA 1
ATOM 943 C C . ARG A 1 118 ? 13.604 34.459 3.451 1.00 20.37 786 ARG A C 1
ATOM 944 O O . ARG A 1 118 ? 14.445 33.802 4.055 1.00 20.69 786 ARG A O 1
ATOM 952 N N . MET A 1 119 ? 12.418 33.961 3.103 1.00 19.72 787 MET A N 1
ATOM 953 C CA . MET A 1 119 ? 12.088 32.552 3.339 1.00 19.88 787 MET A CA 1
ATOM 954 C C . MET A 1 119 ? 13.001 31.595 2.578 1.00 21.01 787 MET A C 1
ATOM 955 O O . MET A 1 119 ? 13.381 30.548 3.086 1.00 22.08 787 MET A O 1
ATOM 960 N N . ARG A 1 120 ? 13.379 31.955 1.353 1.00 21.12 788 ARG A N 1
ATOM 961 C CA . ARG A 1 120 ? 14.331 31.140 0.594 1.00 21.83 788 ARG A CA 1
ATOM 962 C C . ARG A 1 120 ? 15.695 31.135 1.290 1.00 20.94 788 ARG A C 1
ATOM 963 O O . ARG A 1 120 ? 16.360 30.110 1.359 1.00 21.18 788 ARG A O 1
ATOM 971 N N . HIS A 1 121 ? 16.125 32.278 1.806 1.00 21.06 789 HIS A N 1
ATOM 972 C CA . HIS A 1 121 ? 17.408 32.347 2.507 1.00 21.20 789 HIS A CA 1
ATOM 973 C C . HIS A 1 121 ? 17.371 31.458 3.752 1.00 21.44 789 HIS A C 1
ATOM 974 O O . HIS A 1 121 ? 18.333 30.782 4.045 1.00 22.24 789 HIS A O 1
ATOM 981 N N . LEU A 1 122 ? 16.231 31.442 4.450 1.00 21.15 790 LEU A N 1
ATOM 982 C CA . LEU A 1 122 ? 16.070 30.585 5.629 1.00 21.23 790 LEU A CA 1
ATOM 983 C C . LEU A 1 122 ? 16.214 29.124 5.206 1.00 21.42 790 LEU A C 1
ATOM 984 O O . LEU A 1 122 ? 16.937 28.346 5.822 1.00 21.73 790 LEU A O 1
ATOM 989 N N . SER A 1 123 ? 15.546 28.761 4.118 1.00 21.17 791 SER A N 1
ATOM 990 C CA . SER A 1 123 ? 15.600 27.422 3.598 1.00 22.12 791 SER A CA 1
ATOM 991 C C . SER A 1 123 ? 17.042 27.028 3.273 1.00 22.26 791 SER A C 1
ATOM 992 O O . SER A 1 123 ? 17.499 25.937 3.594 1.00 23.25 791 SER A O 1
ATOM 995 N N . GLN A 1 124 ? 17.763 27.932 2.627 1.00 22.27 792 GLN A N 1
ATOM 996 C CA . GLN A 1 124 ? 19.146 27.666 2.238 1.00 22.91 792 GLN A CA 1
ATOM 997 C C . GLN A 1 124 ? 20.066 27.445 3.435 1.00 22.74 792 GLN A C 1
ATOM 998 O O . GLN A 1 124 ? 21.084 26.752 3.307 1.00 23.97 792 GLN A O 1
ATOM 1004 N N . GLU A 1 125 ? 19.744 28.050 4.577 1.00 21.96 793 GLU A N 1
ATOM 1005 C CA . GLU A 1 125 ? 20.526 27.861 5.803 1.00 23.40 793 GLU A CA 1
ATOM 1006 C C . GLU A 1 125 ? 20.586 26.405 6.239 1.00 22.63 793 GLU A C 1
ATOM 1007 O O . GLU A 1 125 ? 21.591 25.974 6.822 1.00 22.19 793 GLU A O 1
ATOM 1013 N N . PHE A 1 126 ? 19.541 25.638 5.937 1.00 21.85 794 PHE A N 1
ATOM 1014 C CA . PHE A 1 126 ? 19.518 24.228 6.291 1.00 21.72 794 PHE A CA 1
ATOM 1015 C C . PHE A 1 126 ? 20.637 23.497 5.542 1.00 22.69 794 PHE A C 1
ATOM 1016 O O . PHE A 1 126 ? 21.231 22.568 6.067 1.00 22.54 794 PHE A O 1
ATOM 1024 N N . GLY A 1 127 ? 20.909 23.933 4.316 1.00 23.85 795 GLY A N 1
ATOM 1025 C CA . GLY A 1 127 ? 22.013 23.399 3.512 1.00 25.03 795 GLY A CA 1
ATOM 1026 C C . GLY A 1 127 ? 23.361 23.953 3.946 1.00 25.74 795 GLY A C 1
ATOM 1027 O O . GLY A 1 127 ? 24.301 23.188 4.168 1.00 26.42 795 GLY A O 1
ATOM 1028 N N . TRP A 1 128 ? 23.468 25.270 4.092 1.00 26.58 796 TRP A N 1
ATOM 1029 C CA . TRP A 1 128 ? 24.736 25.913 4.485 1.00 28.22 796 TRP A CA 1
ATOM 1030 C C . TRP A 1 128 ? 25.266 25.380 5.811 1.00 27.65 796 TRP A C 1
ATOM 1031 O O . TRP A 1 128 ? 26.477 25.128 5.962 1.00 27.80 796 TRP A O 1
ATOM 1042 N N . LEU A 1 129 ? 24.358 25.190 6.772 1.00 26.53 797 LEU A N 1
ATOM 1043 C CA . LEU A 1 129 ? 24.692 24.654 8.075 1.00 26.39 797 LEU A CA 1
ATOM 1044 C C . LEU A 1 129 ? 24.639 23.123 8.172 1.00 26.11 797 LEU A C 1
ATOM 1045 O O . LEU A 1 129 ? 25.019 22.565 9.213 1.00 26.90 797 LEU A O 1
ATOM 1050 N N . GLN A 1 130 ? 24.173 22.449 7.120 1.00 25.51 798 GLN A N 1
ATOM 1051 C CA . GLN A 1 130 ? 24.061 20.993 7.073 1.00 25.95 798 GLN A CA 1
ATOM 1052 C C . GLN A 1 130 ? 23.284 20.490 8.280 1.00 24.01 798 GLN A C 1
ATOM 1053 O O . GLN A 1 130 ? 23.710 19.584 9.001 1.00 24.57 798 GLN A O 1
ATOM 1059 N N . ILE A 1 131 ? 22.130 21.107 8.497 1.00 22.16 799 ILE A N 1
ATOM 1060 C CA . ILE A 1 131 ? 21.280 20.758 9.591 1.00 21.09 799 ILE A CA 1
ATOM 1061 C C . ILE A 1 131 ? 20.767 19.312 9.461 1.00 21.06 799 ILE A C 1
ATOM 1062 O O . ILE A 1 131 ? 20.310 18.897 8.398 1.00 21.31 799 ILE A O 1
ATOM 1067 N N . THR A 1 132 ? 20.881 18.546 10.532 1.00 20.75 800 THR A N 1
ATOM 1068 C CA . THR A 1 132 ? 20.427 17.157 10.515 1.00 20.68 800 THR A CA 1
ATOM 1069 C C . THR A 1 132 ? 18.915 17.110 10.747 1.00 21.26 800 THR A C 1
ATOM 1070 O O . THR A 1 132 ? 18.353 18.041 11.306 1.00 20.29 800 THR A O 1
ATOM 1074 N N . PRO A 1 133 ? 18.252 16.033 10.310 1.00 21.37 801 PRO A N 1
ATOM 1075 C CA . PRO A 1 133 ? 16.825 15.907 10.599 1.00 21.51 801 PRO A CA 1
ATOM 1076 C C . PRO A 1 133 ? 16.514 16.027 12.092 1.00 21.85 801 PRO A C 1
ATOM 1077 O O . PRO A 1 133 ? 15.511 16.633 12.480 1.00 22.16 801 PRO A O 1
ATOM 1081 N N . GLN A 1 134 ? 17.356 15.459 12.938 1.00 21.49 802 GLN A N 1
ATOM 1082 C CA . GLN A 1 134 ? 17.122 15.509 14.394 1.00 21.80 802 GLN A CA 1
ATOM 1083 C C . GLN A 1 134 ? 17.275 16.943 14.940 1.00 20.95 802 GLN A C 1
ATOM 1084 O O . GLN A 1 134 ? 16.480 17.401 15.779 1.00 20.01 802 GLN A O 1
ATOM 1090 N N . GLU A 1 135 ? 18.276 17.672 14.452 1.00 19.64 803 GLU A N 1
ATOM 1091 C CA . GLU A 1 135 ? 18.440 19.079 14.784 1.00 18.94 803 GLU A CA 1
ATOM 1092 C C . GLU A 1 135 ? 17.226 19.872 14.341 1.00 18.07 803 GLU A C 1
ATOM 1093 O O . GLU A 1 135 ? 16.702 20.682 15.108 1.00 19.59 803 GLU A O 1
ATOM 1099 N N . PHE A 1 136 ? 16.753 19.605 13.125 1.00 17.73 804 PHE A N 1
ATOM 1100 C CA . PHE A 1 136 ? 15.554 20.273 12.610 1.00 17.26 804 PHE A CA 1
ATOM 1101 C C . PHE A 1 136 ? 14.355 20.040 13.547 1.00 17.26 804 PHE A C 1
ATOM 1102 O O . PHE A 1 136 ? 13.625 20.975 13.925 1.00 17.74 804 PHE A O 1
ATOM 1110 N N . LEU A 1 137 ? 14.125 18.788 13.901 1.00 17.49 805 LEU A N 1
ATOM 1111 C CA . LEU A 1 137 ? 12.950 18.462 14.740 1.00 17.30 805 LEU A CA 1
ATOM 1112 C C . LEU A 1 137 ? 13.020 19.140 16.119 1.00 16.64 805 LEU A C 1
ATOM 1113 O O . LEU A 1 137 ? 12.015 19.641 16.640 1.00 17.57 805 LEU A O 1
ATOM 1118 N N . CYS A 1 138 ? 14.190 19.107 16.755 1.00 16.73 806 CYS A N 1
ATOM 1119 C CA . CYS A 1 138 ? 14.361 19.739 18.069 1.00 16.99 806 CYS A CA 1
ATOM 1120 C C . CYS A 1 138 ? 14.240 21.263 17.996 1.00 17.19 806 CYS A C 1
ATOM 1121 O O . CYS A 1 138 ? 13.653 21.882 18.882 1.00 17.41 806 CYS A O 1
ATOM 1124 N N . MET A 1 139 ? 14.846 21.865 16.974 1.00 17.02 807 MET A N 1
ATOM 1125 C CA . MET A 1 139 ? 14.688 23.307 16.756 1.00 16.84 807 MET A CA 1
ATOM 1126 C C . MET A 1 139 ? 13.226 23.665 16.555 1.00 16.07 807 MET A C 1
ATOM 1127 O O . MET A 1 139 ? 12.737 24.652 17.100 1.00 16.53 807 MET A O 1
ATOM 1132 N N . LYS A 1 140 ? 12.537 22.891 15.727 1.00 16.14 808 LYS A N 1
ATOM 1133 C CA . LYS A 1 140 ? 11.144 23.198 15.451 1.00 16.38 808 LYS A CA 1
ATOM 1134 C C . LYS A 1 140 ? 10.274 23.107 16.715 1.00 17.20 808 LYS A C 1
ATOM 1135 O O . LYS A 1 140 ? 9.417 23.959 16.938 1.00 16.94 808 LYS A O 1
ATOM 1141 N N . ALA A 1 141 ? 10.529 22.102 17.541 1.00 17.11 809 ALA A N 1
ATOM 1142 C CA . ALA A 1 141 ? 9.800 21.962 18.798 1.00 17.02 809 ALA A CA 1
ATOM 1143 C C . ALA A 1 141 ? 10.039 23.188 19.685 1.00 18.67 809 ALA A C 1
ATOM 1144 O O . ALA A 1 141 ? 9.094 23.727 20.273 1.00 18.77 809 ALA A O 1
ATOM 1146 N N . LEU A 1 142 ? 11.291 23.657 19.731 1.00 19.13 810 LEU A N 1
ATOM 1147 C CA . LEU A 1 142 ? 11.629 24.822 20.545 1.00 19.06 810 LEU A CA 1
ATOM 1148 C C . LEU A 1 142 ? 10.899 26.097 20.065 1.00 19.34 810 LEU A C 1
ATOM 1149 O O . LEU A 1 142 ? 10.574 26.961 20.887 1.00 20.67 810 LEU A O 1
ATOM 1154 N N . LEU A 1 143 ? 10.615 26.225 18.761 1.00 18.97 811 LEU A N 1
ATOM 1155 C CA . LEU A 1 143 ? 9.866 27.381 18.234 1.00 18.67 811 LEU A CA 1
ATOM 1156 C C . LEU A 1 143 ? 8.489 27.534 18.854 1.00 18.57 811 LEU A C 1
ATOM 1157 O O . LEU A 1 143 ? 7.988 28.648 19.011 1.00 21.24 811 LEU A O 1
ATOM 1162 N N . LEU A 1 144 ? 7.879 26.411 19.229 1.00 18.16 812 LEU A N 1
ATOM 1163 C CA . LEU A 1 144 ? 6.597 26.466 19.914 1.00 17.70 812 LEU A CA 1
ATOM 1164 C C . LEU A 1 144 ? 6.683 27.231 21.221 1.00 17.78 812 LEU A C 1
ATOM 1165 O O . LEU A 1 144 ? 5.688 27.835 21.682 1.00 19.77 812 LEU A O 1
ATOM 1170 N N . PHE A 1 145 ? 7.872 27.199 21.837 1.00 18.20 813 PHE A N 1
ATOM 1171 C CA . PHE A 1 145 ? 8.092 27.801 23.146 1.00 19.11 813 PHE A CA 1
ATOM 1172 C C . PHE A 1 145 ? 8.913 29.081 23.037 1.00 18.94 813 PHE A C 1
ATOM 1173 O O . PHE A 1 145 ? 9.642 29.447 23.976 1.00 20.40 813 PHE A O 1
ATOM 1181 N N . SER A 1 146 ? 8.772 29.784 21.914 1.00 19.22 814 SER A N 1
ATOM 1182 C CA . SER A 1 146 ? 9.629 30.939 21.691 1.00 19.07 814 SER A CA 1
ATOM 1183 C C . SER A 1 146 ? 8.897 32.265 21.535 1.00 18.46 814 SER A C 1
ATOM 1184 O O . SER A 1 146 ? 9.507 33.240 21.100 1.00 19.05 814 SER A O 1
ATOM 1187 N N . ILE A 1 147 ? 7.621 32.333 21.936 1.00 18.37 815 ILE A N 1
ATOM 1188 C CA . ILE A 1 147 ? 6.881 33.599 21.845 1.00 18.61 815 ILE A CA 1
ATOM 1189 C C . ILE A 1 147 ? 5.788 33.615 22.922 1.00 18.78 815 ILE A C 1
ATOM 1190 O O . ILE A 1 147 ? 4.943 32.713 22.966 1.00 20.41 815 ILE A O 1
ATOM 1195 N N . ILE A 1 148 ? 5.794 34.644 23.784 1.00 19.37 816 ILE A N 1
ATOM 1196 C CA . ILE A 1 148 ? 4.856 34.709 24.906 1.00 20.29 816 ILE A CA 1
ATOM 1197 C C . ILE A 1 148 ? 4.458 36.150 25.202 1.00 20.62 816 ILE A C 1
ATOM 1198 O O . ILE A 1 148 ? 5.112 37.084 24.755 1.00 20.28 816 ILE A O 1
ATOM 1203 N N . PRO A 1 149 ? 3.368 36.332 25.938 1.00 22.16 817 PRO A N 1
ATOM 1204 C CA . PRO A 1 149 ? 3.018 37.691 26.327 1.00 23.63 817 PRO A CA 1
ATOM 1205 C C . PRO A 1 149 ? 4.064 38.318 27.245 1.00 25.01 817 PRO A C 1
ATOM 1206 O O . PRO A 1 149 ? 4.663 37.619 28.067 1.00 24.05 817 PRO A O 1
ATOM 1210 N N . VAL A 1 150 ? 4.265 39.620 27.090 1.00 26.69 818 VAL A N 1
ATOM 1211 C CA . VAL A 1 150 ? 5.164 40.373 27.949 1.00 29.46 818 VAL A CA 1
ATOM 1212 C C . VAL A 1 150 ? 4.751 40.235 29.414 1.00 30.66 818 VAL A C 1
ATOM 1213 O O . VAL A 1 150 ? 5.617 40.176 30.295 1.00 31.25 818 VAL A O 1
ATOM 1217 N N . ASP A 1 151 ? 3.445 40.132 29.641 1.00 32.50 819 ASP A N 1
ATOM 1218 C CA . ASP A 1 151 ? 2.849 39.962 30.974 1.00 34.30 819 ASP A CA 1
ATOM 1219 C C . ASP A 1 151 ? 2.956 38.516 31.480 1.00 33.03 819 ASP A C 1
ATOM 1220 O O . ASP A 1 151 ? 2.553 38.210 32.607 1.00 32.69 819 ASP A O 1
ATOM 1225 N N . GLY A 1 152 ? 3.461 37.615 30.635 1.00 30.73 820 GLY A N 1
ATOM 1226 C CA . GLY A 1 152 ? 3.558 36.215 30.978 1.00 30.09 820 GLY A CA 1
ATOM 1227 C C . GLY A 1 152 ? 2.318 35.380 30.762 1.00 29.44 820 GLY A C 1
ATOM 1228 O O . GLY A 1 152 ? 1.227 35.877 30.484 1.00 29.11 820 GLY A O 1
ATOM 1229 N N . LEU A 1 153 ? 2.501 34.078 30.915 1.00 29.04 821 LEU A N 1
ATOM 1230 C CA . LEU A 1 153 ? 1.425 33.114 30.819 1.00 28.17 821 LEU A CA 1
ATOM 1231 C C . LEU A 1 153 ? 0.727 32.877 32.153 1.00 29.37 821 LEU A C 1
ATOM 1232 O O . LEU A 1 153 ? 1.187 33.339 33.189 1.00 28.83 821 LEU A O 1
ATOM 1237 N N . LYS A 1 154 ? -0.376 32.141 32.127 1.00 30.02 822 LYS A N 1
ATOM 1238 C CA . LYS A 1 154 ? -1.079 31.772 33.363 1.00 31.62 822 LYS A CA 1
ATOM 1239 C C . LYS A 1 154 ? -0.199 30.963 34.312 1.00 31.91 822 LYS A C 1
ATOM 1240 O O . LYS A 1 154 ? -0.172 31.230 35.517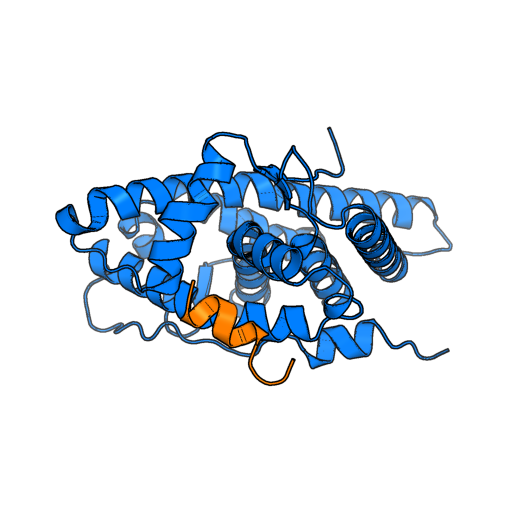 1.00 33.04 822 LYS A O 1
ATOM 1246 N N . ASN A 1 155 ? 0.526 29.993 33.770 1.00 30.75 823 ASN A N 1
ATOM 1247 C CA . ASN A 1 155 ? 1.527 29.259 34.535 1.00 31.40 823 ASN A CA 1
ATOM 1248 C C . ASN A 1 155 ? 2.890 29.358 33.875 1.00 29.64 823 ASN A C 1
ATOM 1249 O O . ASN A 1 155 ? 3.373 28.430 33.194 1.00 28.06 823 ASN A O 1
ATOM 1254 N N . GLN A 1 156 ? 3.501 30.503 34.114 1.00 28.53 824 GLN A N 1
ATOM 1255 C CA . GLN A 1 156 ? 4.767 30.825 33.529 1.00 27.05 824 GLN A CA 1
ATOM 1256 C C . GLN A 1 156 ? 5.862 29.909 34.060 1.00 26.09 824 GLN A C 1
ATOM 1257 O O . GLN A 1 156 ? 6.775 29.568 33.323 1.00 25.20 824 GLN A O 1
ATOM 1263 N N . LYS A 1 157 ? 5.796 29.512 35.325 1.00 25.92 825 LYS A N 1
ATOM 1264 C CA . LYS A 1 157 ? 6.832 28.652 35.899 1.00 27.53 825 LYS A CA 1
ATOM 1265 C C . LYS A 1 157 ? 6.920 27.318 35.170 1.00 26.36 825 LYS A C 1
ATOM 1266 O O . LYS A 1 157 ? 8.013 26.838 34.877 1.00 24.56 825 LYS A O 1
ATOM 1272 N N . PHE A 1 158 ? 5.767 26.704 34.900 1.00 25.06 826 PHE A N 1
ATOM 1273 C CA . PHE A 1 158 ? 5.755 25.449 34.168 1.00 25.85 826 PHE A CA 1
ATOM 1274 C C . PHE A 1 158 ? 6.286 25.659 32.732 1.00 23.78 826 PHE A C 1
ATOM 1275 O O . PHE A 1 158 ? 7.036 24.845 32.212 1.00 22.96 826 PHE A O 1
ATOM 1283 N N . PHE A 1 159 ? 5.900 26.761 32.105 1.00 22.21 827 PHE A N 1
ATOM 1284 C CA . PHE A 1 159 ? 6.405 27.064 30.768 1.00 20.49 827 PHE A CA 1
ATOM 1285 C C . PHE A 1 159 ? 7.933 27.171 30.796 1.00 19.63 827 PHE A C 1
ATOM 1286 O O . PHE A 1 159 ? 8.626 26.617 29.915 1.00 19.66 827 PHE A O 1
ATOM 1294 N N . ASP A 1 160 ? 8.461 27.894 31.783 1.00 19.95 828 ASP A N 1
ATOM 1295 C CA . ASP A 1 160 ? 9.900 28.129 31.814 1.00 19.78 828 ASP A CA 1
ATOM 1296 C C . ASP A 1 160 ? 10.689 26.823 31.962 1.00 19.93 828 ASP A C 1
ATOM 1297 O O . ASP A 1 160 ? 11.745 26.644 31.351 1.00 20.28 828 ASP A O 1
ATOM 1302 N N . GLU A 1 161 ? 10.160 25.907 32.752 1.00 21.06 829 GLU A N 1
ATOM 1303 C CA . GLU A 1 161 ? 10.760 24.602 32.913 1.00 22.20 829 GLU A CA 1
ATOM 1304 C C . GLU A 1 161 ? 10.699 23.801 31.610 1.00 21.01 829 GLU A C 1
ATOM 1305 O O . GLU A 1 161 ? 11.676 23.150 31.223 1.00 20.44 829 GLU A O 1
ATOM 1311 N N . LEU A 1 162 ? 9.540 23.827 30.949 1.00 20.78 830 LEU A N 1
ATOM 1312 C CA . LEU A 1 162 ? 9.370 23.080 29.706 1.00 20.62 830 LEU A CA 1
ATOM 1313 C C . LEU A 1 162 ? 10.336 23.601 28.651 1.00 20.05 830 LEU A C 1
ATOM 1314 O O . LEU A 1 162 ? 11.039 22.821 27.991 1.00 20.72 830 LEU A O 1
ATOM 1319 N N . ARG A 1 163 ? 10.422 24.928 28.511 1.00 19.56 831 ARG A N 1
ATOM 1320 C CA . ARG A 1 163 ? 11.340 25.508 27.553 1.00 19.30 831 ARG A CA 1
ATOM 1321 C C . ARG A 1 163 ? 12.775 25.096 27.857 1.00 19.27 831 ARG A C 1
ATOM 1322 O O . ARG A 1 163 ? 13.510 24.709 26.964 1.00 19.27 831 ARG A O 1
ATOM 1330 N N . MET A 1 164 ? 13.159 25.193 29.122 1.00 18.72 832 MET A N 1
ATOM 1331 C CA . MET A 1 164 ? 14.485 24.743 29.540 1.00 18.59 832 MET A CA 1
ATOM 1332 C C . MET A 1 164 ? 14.781 23.324 29.056 1.00 19.62 832 MET A C 1
ATOM 1333 O O . MET A 1 164 ? 15.880 23.073 28.520 1.00 20.30 832 MET A O 1
ATOM 1338 N N . ASN A 1 165 ? 13.830 22.414 29.259 1.00 19.80 833 ASN A N 1
ATOM 1339 C CA . ASN A 1 165 ? 13.996 21.024 28.894 1.00 20.65 833 ASN A CA 1
ATOM 1340 C C . ASN A 1 165 ? 14.143 20.868 27.381 1.00 19.56 833 ASN A C 1
ATOM 1341 O O . ASN A 1 165 ? 14.881 19.991 26.910 1.00 20.10 833 ASN A O 1
ATOM 1346 N N . TYR A 1 166 ? 13.419 21.687 26.612 1.00 19.17 834 TYR A N 1
ATOM 1347 C CA . TYR A 1 166 ? 13.535 21.606 25.152 1.00 18.82 834 TYR A CA 1
ATOM 1348 C C . TYR A 1 166 ? 14.879 22.134 24.667 1.00 19.65 834 TYR A C 1
ATOM 1349 O O . TYR A 1 166 ? 15.424 21.649 23.676 1.00 21.08 834 TYR A O 1
ATOM 1358 N N . ILE A 1 167 ? 15.432 23.089 25.397 1.00 19.74 835 ILE A N 1
ATOM 1359 C CA . ILE A 1 167 ? 16.737 23.615 25.073 1.00 20.62 835 ILE A CA 1
ATOM 1360 C C . ILE A 1 167 ? 17.793 22.533 25.362 1.00 21.11 835 ILE A C 1
ATOM 1361 O O . ILE A 1 167 ? 18.692 22.297 24.575 1.00 21.54 835 ILE A O 1
ATOM 1366 N N . LYS A 1 168 ? 17.637 21.845 26.481 1.00 21.97 836 LYS A N 1
ATOM 1367 C CA . LYS A 1 168 ? 18.493 20.728 26.838 1.00 23.90 836 LYS A CA 1
ATOM 1368 C C . LYS A 1 168 ? 18.479 19.631 25.797 1.00 23.23 836 LYS A C 1
ATOM 1369 O O . LYS A 1 168 ? 19.543 19.118 25.416 1.00 24.03 836 LYS A O 1
ATOM 1375 N N . GLU A 1 169 ? 17.283 19.298 25.281 1.00 22.80 837 GLU A N 1
ATOM 1376 C CA . GLU A 1 169 ? 17.192 18.280 24.230 1.00 23.54 837 GLU A CA 1
ATOM 1377 C C . GLU A 1 169 ? 17.942 18.716 22.962 1.00 24.50 837 GLU A C 1
ATOM 1378 O O . GLU A 1 169 ? 18.640 17.908 22.343 1.00 25.61 837 GLU A O 1
ATOM 1384 N N . LEU A 1 170 ? 17.833 19.994 22.592 1.00 24.61 838 LEU A N 1
ATOM 1385 C CA . LEU A 1 170 ? 18.556 20.509 21.426 1.00 25.23 838 LEU A CA 1
ATOM 1386 C C . LEU A 1 170 ? 20.057 20.406 21.645 1.00 25.85 838 LEU A C 1
ATOM 1387 O O . LEU A 1 170 ? 20.791 19.911 20.785 1.00 25.56 838 LEU A O 1
ATOM 1392 N N . ASP A 1 171 ? 20.496 20.845 22.811 1.00 26.31 839 ASP A N 1
ATOM 1393 C CA . ASP A 1 171 ? 21.909 20.761 23.164 1.00 27.97 839 ASP A CA 1
ATOM 1394 C C . ASP A 1 171 ? 22.406 19.313 23.042 1.00 28.21 839 ASP A C 1
ATOM 1395 O O . ASP A 1 171 ? 23.507 19.076 22.534 1.00 27.56 839 ASP A O 1
ATOM 1400 N N . ARG A 1 172 ? 21.585 18.347 23.455 1.00 28.34 840 ARG A N 1
ATOM 1401 C CA . ARG A 1 172 ? 22.022 16.955 23.427 1.00 30.43 840 ARG A CA 1
ATOM 1402 C C . ARG A 1 172 ? 22.212 16.391 22.011 1.00 29.95 840 ARG A C 1
ATOM 1403 O O . ARG A 1 172 ? 23.058 15.520 21.796 1.00 30.28 840 ARG A O 1
ATOM 1411 N N . ILE A 1 173 ? 21.430 16.880 21.063 1.00 29.91 841 ILE A N 1
ATOM 1412 C CA . ILE A 1 173 ? 21.423 16.290 19.713 1.00 30.46 841 ILE A CA 1
ATOM 1413 C C . ILE A 1 173 ? 22.282 17.031 18.679 1.00 30.28 841 ILE A C 1
ATOM 1414 O O . ILE A 1 173 ? 22.414 16.570 17.549 1.00 29.95 841 ILE A O 1
ATOM 1419 N N . ILE A 1 174 ? 22.878 18.152 19.055 1.00 30.39 842 ILE A N 1
ATOM 1420 C CA . ILE A 1 174 ? 23.724 18.915 18.118 1.00 32.06 842 ILE A CA 1
ATOM 1421 C C . ILE A 1 174 ? 24.792 18.016 17.502 1.00 33.32 842 ILE A C 1
ATOM 1422 O O . ILE A 1 174 ? 25.442 17.213 18.201 1.00 31.71 842 ILE A O 1
ATOM 1427 N N . ALA A 1 175 ? 24.953 18.154 16.191 1.00 35.72 843 ALA A N 1
ATOM 1428 C CA . ALA A 1 175 ? 25.908 17.360 15.433 1.00 38.62 843 ALA A CA 1
ATOM 1429 C C . ALA A 1 175 ? 27.290 18.000 15.572 1.00 41.91 843 ALA A C 1
ATOM 1430 O O . ALA A 1 175 ? 27.602 18.988 14.917 1.00 41.70 843 ALA A O 1
ATOM 1432 N N . CYS A 1 176 ? 28.096 17.447 16.466 1.00 46.36 844 CYS A N 1
ATOM 1433 C CA . CYS A 1 176 ? 29.431 17.973 16.720 1.00 50.20 844 CYS A CA 1
ATOM 1434 C C . CYS A 1 176 ? 30.317 16.869 17.265 1.00 54.98 844 CYS A C 1
ATOM 1435 O O . CYS A 1 176 ? 29.846 15.771 17.573 1.00 54.71 844 CYS A O 1
ATOM 1438 N N . LYS A 1 177 ? 31.603 17.179 17.379 1.00 60.57 845 LYS A N 1
ATOM 1439 C CA . LYS A 1 177 ? 32.583 16.242 17.888 1.00 65.17 845 LYS A CA 1
ATOM 1440 C C . LYS A 1 177 ? 32.895 16.634 19.331 1.00 68.21 845 LYS A C 1
ATOM 1441 O O . LYS A 1 177 ? 33.341 17.754 19.588 1.00 68.51 845 LYS A O 1
ATOM 1447 N N . ARG A 1 178 ? 32.645 15.725 20.273 1.00 71.82 846 ARG A N 1
ATOM 1448 C CA . ARG A 1 178 ? 32.893 16.005 21.694 1.00 74.56 846 ARG A CA 1
ATOM 1449 C C . ARG A 1 178 ? 34.395 16.148 21.975 1.00 76.04 846 ARG A C 1
ATOM 1450 O O . ARG A 1 178 ? 34.792 16.913 22.857 1.00 76.34 846 ARG A O 1
ATOM 1458 N N . LYS A 1 179 ? 35.215 15.419 21.213 1.00 77.60 847 LYS A N 1
ATOM 1459 C CA . LYS A 1 179 ? 36.682 15.515 21.298 1.00 78.63 847 LYS A CA 1
ATOM 1460 C C . LYS A 1 179 ? 37.175 16.934 20.991 1.00 78.49 847 LYS A C 1
ATOM 1461 O O . LYS A 1 179 ? 38.242 17.336 21.463 1.00 78.60 847 LYS A O 1
ATOM 1467 N N . ASN A 1 180 ? 36.399 17.680 20.201 1.00 77.95 848 ASN A N 1
ATOM 1468 C CA . ASN A 1 180 ? 36.655 19.097 19.932 1.00 77.38 848 ASN A CA 1
ATOM 1469 C C . ASN A 1 180 ? 35.524 19.961 20.524 1.00 76.03 848 ASN A C 1
ATOM 1470 O O . ASN A 1 180 ? 34.581 20.315 19.813 1.00 76.06 848 ASN A O 1
ATOM 1475 N N . PRO A 1 181 ? 35.606 20.296 21.832 1.00 74.13 849 PRO A N 1
ATOM 1476 C CA . PRO A 1 181 ? 34.567 21.101 22.495 1.00 72.33 849 PRO A CA 1
ATOM 1477 C C . PRO A 1 181 ? 34.205 22.410 21.783 1.00 69.80 849 PRO A C 1
ATOM 1478 O O . PRO A 1 181 ? 33.059 22.859 21.878 1.00 69.38 849 PRO A O 1
ATOM 1482 N N . THR A 1 182 ? 35.171 23.012 21.089 1.00 66.60 850 THR A N 1
ATOM 1483 C CA . THR A 1 182 ? 34.923 24.235 20.322 1.00 63.88 850 THR A CA 1
ATOM 1484 C C . THR A 1 182 ? 33.905 24.016 19.204 1.00 60.94 850 THR A C 1
ATO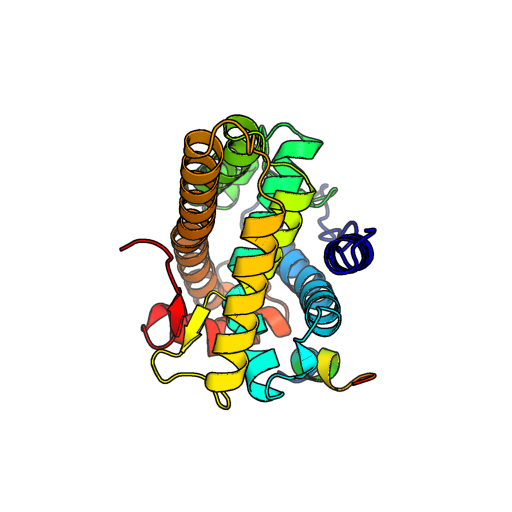M 1485 O O . THR A 1 182 ? 33.128 24.922 18.890 1.00 60.18 850 THR A O 1
ATOM 1489 N N . SER A 1 183 ? 33.919 22.827 18.598 1.00 57.46 851 SER A N 1
ATOM 1490 C CA . SER A 1 183 ? 32.973 22.518 17.523 1.00 54.70 851 SER A CA 1
ATOM 1491 C C . SER A 1 183 ? 31.540 22.515 18.059 1.00 51.40 851 SER A C 1
ATOM 1492 O O . SER A 1 183 ? 30.668 23.104 17.439 1.00 50.46 851 SER A O 1
ATOM 1495 N N . CYS A 1 184 ? 31.310 21.882 19.210 1.00 47.87 852 CYS A N 1
ATOM 1496 C CA . CYS A 1 184 ? 29.963 21.847 19.796 1.00 45.59 852 CYS A CA 1
ATOM 1497 C C . CYS A 1 184 ? 29.468 23.241 20.169 1.00 42.58 852 CYS A C 1
ATOM 1498 O O . CYS A 1 184 ? 28.295 23.561 19.957 1.00 41.13 852 CYS A O 1
ATOM 1501 N N . SER A 1 185 ? 30.358 24.052 20.737 1.00 39.50 853 SER A N 1
ATOM 1502 C CA . SER A 1 185 ? 30.025 25.424 21.091 1.00 37.48 853 SER A CA 1
ATOM 1503 C C . SER A 1 185 ? 29.683 26.228 19.846 1.00 35.01 853 SER A C 1
ATOM 1504 O O . SER A 1 185 ? 28.694 26.952 19.827 1.00 32.43 853 SER A O 1
ATOM 1507 N N . ARG A 1 186 ? 30.498 26.106 18.805 1.00 33.14 854 ARG A N 1
ATOM 1508 C CA . ARG A 1 186 ? 30.245 26.848 17.577 1.00 33.46 854 ARG A CA 1
ATOM 1509 C C . ARG A 1 186 ? 28.904 26.405 16.981 1.00 31.37 854 ARG A C 1
ATOM 1510 O O . ARG A 1 186 ? 28.116 27.239 16.538 1.00 30.33 854 ARG A O 1
ATOM 1518 N N . ARG A 1 187 ? 28.655 25.099 16.986 1.00 30.02 855 ARG A N 1
ATOM 1519 C CA . ARG A 1 187 ? 27.390 24.542 16.447 1.00 29.30 855 ARG A CA 1
ATOM 1520 C C . ARG A 1 187 ? 26.154 25.076 17.181 1.00 27.57 855 ARG A C 1
ATOM 1521 O O . ARG A 1 187 ? 25.168 25.505 16.544 1.00 26.13 855 ARG A O 1
ATOM 1529 N N . PHE A 1 188 ? 26.180 25.012 18.511 1.00 26.39 856 PHE A N 1
ATOM 1530 C CA . PHE A 1 188 ? 25.080 25.548 19.295 1.00 25.42 856 PHE A CA 1
ATOM 1531 C C . PHE A 1 188 ? 24.847 27.034 19.008 1.00 24.48 856 PHE A C 1
ATOM 1532 O O . PHE A 1 188 ? 23.690 27.489 18.868 1.00 24.78 856 PHE A O 1
ATOM 1540 N N . TYR A 1 189 ? 25.936 27.803 18.919 1.00 23.87 857 TYR A N 1
ATOM 1541 C CA . TYR A 1 189 ? 25.823 29.188 18.528 1.00 24.20 857 TYR A CA 1
ATOM 1542 C C . TYR A 1 189 ? 25.090 29.326 17.186 1.00 24.43 857 TYR A C 1
ATOM 1543 O O . TYR A 1 189 ? 24.182 30.132 17.055 1.00 23.08 857 TYR A O 1
ATOM 1552 N N . GLN A 1 190 ? 25.529 28.576 16.186 1.00 24.05 858 GLN A N 1
ATOM 1553 C CA . GLN A 1 190 ? 24.908 28.658 14.858 1.00 24.56 858 GLN A CA 1
ATOM 1554 C C . GLN A 1 190 ? 23.410 28.342 14.893 1.00 23.59 858 GLN A C 1
ATOM 1555 O O . GLN A 1 190 ? 22.604 29.023 14.244 1.00 22.40 858 GLN A O 1
ATOM 1561 N N . LEU A 1 191 ? 23.041 27.306 15.646 1.00 22.86 859 LEU A N 1
ATOM 1562 C CA . LEU A 1 191 ? 21.651 26.879 15.707 1.00 23.60 859 LEU A CA 1
ATOM 1563 C C . LEU A 1 191 ? 20.771 27.910 16.417 1.00 22.40 859 LEU A C 1
ATOM 1564 O O . LEU A 1 191 ? 19.642 28.153 15.997 1.00 20.88 859 LEU A O 1
ATOM 1569 N N . THR A 1 192 ? 21.273 28.513 17.484 1.00 21.92 860 THR A N 1
ATOM 1570 C CA . THR A 1 192 ? 20.494 29.516 18.212 1.00 22.80 860 THR A CA 1
ATOM 1571 C C . THR A 1 192 ? 20.362 30.762 17.328 1.00 22.46 860 THR A C 1
ATOM 1572 O O . THR A 1 192 ? 19.328 31.426 17.313 1.00 22.16 860 THR A O 1
ATOM 1576 N N . LYS A 1 193 ? 21.396 31.070 16.558 1.00 21.76 861 LYS A N 1
ATOM 1577 C CA . LYS A 1 193 ? 21.310 32.185 15.610 1.00 22.00 861 LYS A CA 1
ATOM 1578 C C . LYS A 1 193 ? 20.262 31.901 14.526 1.00 20.75 861 LYS A C 1
ATOM 1579 O O . LYS A 1 193 ? 19.489 32.794 14.146 1.00 21.14 861 LYS A O 1
ATOM 1585 N N . LEU A 1 194 ? 20.226 30.662 14.043 1.00 20.55 862 LEU A N 1
ATOM 1586 C CA . LEU A 1 194 ? 19.240 30.273 13.026 1.00 20.17 862 LEU A CA 1
ATOM 1587 C C . LEU A 1 194 ? 17.821 30.395 13.591 1.00 19.90 862 LEU A C 1
ATOM 1588 O O . LEU A 1 194 ? 16.937 30.972 12.955 1.00 21.13 862 LEU A O 1
ATOM 1593 N N . LEU A 1 195 ? 17.595 29.850 14.780 1.00 19.90 863 LEU A N 1
ATOM 1594 C CA . LEU A 1 195 ? 16.296 29.975 15.449 1.00 19.70 863 LEU A CA 1
ATOM 1595 C C . LEU A 1 195 ? 15.863 31.431 15.600 1.00 19.62 863 LEU A C 1
ATOM 1596 O O . LEU A 1 195 ? 14.711 31.800 15.271 1.00 19.00 863 LEU A O 1
ATOM 1601 N N . ASP A 1 196 ? 16.765 32.272 16.101 1.00 19.10 864 ASP A N 1
ATOM 1602 C CA . ASP A 1 196 ? 16.422 33.686 16.252 1.00 20.34 864 ASP A CA 1
ATOM 1603 C C . ASP A 1 196 ? 15.999 34.310 14.919 1.00 19.69 864 ASP A C 1
ATOM 1604 O O . ASP A 1 196 ? 15.085 35.163 14.895 1.00 20.78 864 ASP A O 1
ATOM 1609 N N . SER A 1 197 ? 16.646 33.886 13.826 1.00 20.12 865 SER A N 1
ATOM 1610 C CA . SER A 1 197 ? 16.417 34.459 12.501 1.00 20.13 865 SER A CA 1
ATOM 1611 C C . SER A 1 197 ? 15.029 34.187 11.930 1.00 19.91 865 SER A C 1
ATOM 1612 O O . SER A 1 197 ? 14.607 34.844 10.978 1.00 19.86 865 SER A O 1
ATOM 1615 N N . VAL A 1 198 ? 14.320 33.213 12.510 1.00 19.23 866 VAL A N 1
ATOM 1616 C CA . VAL A 1 198 ? 12.966 32.913 12.096 1.00 19.93 866 VAL A CA 1
ATOM 1617 C C . VAL A 1 198 ? 12.052 34.067 12.499 1.00 19.41 866 VAL A C 1
ATOM 1618 O O . VAL A 1 198 ? 11.104 34.418 11.778 1.00 19.71 866 VAL A O 1
ATOM 1622 N N . GLN A 1 199 ? 12.323 34.663 13.654 1.00 19.56 867 GLN A N 1
ATOM 1623 C CA . GLN A 1 199 ? 11.384 35.643 14.238 1.00 20.30 867 GLN A CA 1
ATOM 1624 C C . GLN A 1 199 ? 11.155 36.889 13.373 1.00 20.43 867 GLN A C 1
ATOM 1625 O O . GLN A 1 199 ? 10.012 37.243 13.140 1.00 21.48 867 GLN A O 1
ATOM 1631 N N . PRO A 1 200 ? 12.222 37.507 12.808 1.00 20.34 868 PRO A N 1
ATOM 1632 C CA . PRO A 1 200 ? 11.955 38.683 11.996 1.00 20.97 868 PRO A CA 1
ATOM 1633 C C . PRO A 1 200 ? 11.168 38.345 10.717 1.00 20.09 868 PRO A C 1
ATOM 1634 O O . PRO A 1 200 ? 10.362 39.146 10.239 1.00 19.86 868 PRO A O 1
ATOM 1638 N N . ILE A 1 201 ? 11.371 37.144 10.194 1.00 19.65 869 ILE A N 1
ATOM 1639 C CA . ILE A 1 201 ? 10.618 36.686 9.033 1.00 19.98 869 ILE A CA 1
ATOM 1640 C C . ILE A 1 201 ? 9.147 36.536 9.391 1.00 19.13 869 ILE A C 1
ATOM 1641 O O . ILE A 1 201 ? 8.274 37.033 8.678 1.00 18.97 869 ILE A O 1
ATOM 1646 N N . ALA A 1 202 ? 8.879 35.841 10.487 1.00 18.77 870 ALA A N 1
ATOM 1647 C CA . ALA A 1 202 ? 7.520 35.677 10.980 1.00 18.21 870 ALA A CA 1
ATOM 1648 C C . ALA A 1 202 ? 6.853 37.035 11.223 1.00 18.03 870 ALA A C 1
ATOM 1649 O O . ALA A 1 202 ? 5.710 37.195 10.888 1.00 18.93 870 ALA A O 1
ATOM 1651 N N . ARG A 1 203 ? 7.578 37.998 11.784 1.00 17.62 871 ARG A N 1
ATOM 1652 C CA . ARG A 1 203 ? 7.034 39.330 12.022 1.00 18.89 871 ARG A CA 1
ATOM 1653 C C . ARG A 1 203 ? 6.593 40.015 10.718 1.00 18.65 871 ARG A C 1
ATOM 1654 O O . ARG A 1 203 ? 5.515 40.606 10.665 1.00 18.41 871 ARG A O 1
ATOM 1662 N N . GLU A 1 204 ? 7.420 39.937 9.677 1.00 18.58 872 GLU A N 1
ATOM 1663 C CA . GLU A 1 204 ? 7.055 40.526 8.419 1.00 19.05 872 GLU A CA 1
ATOM 1664 C C . GLU A 1 204 ? 5.779 39.899 7.881 1.00 18.03 872 GLU A C 1
ATOM 1665 O O . GLU A 1 204 ? 4.925 40.600 7.341 1.00 19.27 872 GLU A O 1
ATOM 1671 N N . LEU A 1 205 ? 5.661 38.585 8.010 1.00 17.48 873 LEU A N 1
ATOM 1672 C CA . LEU A 1 205 ? 4.472 37.881 7.548 1.00 17.04 873 LEU A CA 1
ATOM 1673 C C . LEU A 1 205 ? 3.244 38.178 8.406 1.00 16.47 873 LEU A C 1
ATOM 1674 O O . LEU A 1 205 ? 2.130 38.301 7.859 1.00 16.94 873 LEU A O 1
ATOM 1679 N N . HIS A 1 206 ? 3.441 38.334 9.710 1.00 16.85 874 HIS A N 1
ATOM 1680 C CA . HIS A 1 206 ? 2.353 38.772 10.588 1.00 17.50 874 HIS A CA 1
ATOM 1681 C C . HIS A 1 206 ? 1.833 40.135 10.137 1.00 18.05 874 HIS A C 1
ATOM 1682 O O . HIS A 1 206 ? 0.620 40.341 10.103 1.00 17.71 874 HIS A O 1
ATOM 1689 N N . GLN A 1 207 ? 2.745 41.065 9.823 1.00 17.55 875 GLN A N 1
ATOM 1690 C CA . GLN A 1 207 ? 2.322 42.395 9.362 1.00 18.78 875 GLN A CA 1
ATOM 1691 C C . GLN A 1 207 ? 1.571 42.293 8.046 1.00 18.24 875 GLN A C 1
ATOM 1692 O O . GLN A 1 207 ? 0.508 42.911 7.857 1.00 19.25 875 GLN A O 1
ATOM 1698 N N . PHE A 1 208 ? 2.119 41.514 7.120 1.00 17.15 876 PHE A N 1
ATOM 1699 C CA . PHE A 1 208 ? 1.489 41.329 5.821 1.00 17.83 876 PHE A CA 1
ATOM 1700 C C . PHE A 1 208 ? 0.096 40.740 5.903 1.00 17.33 876 PHE A C 1
ATOM 1701 O O . PHE A 1 208 ? -0.845 41.252 5.281 1.00 18.94 876 PHE A O 1
ATOM 1709 N N . THR A 1 209 ? -0.051 39.653 6.641 1.00 17.20 877 THR A N 1
ATOM 1710 C CA . THR A 1 209 ? -1.354 38.985 6.726 1.00 16.94 877 THR A CA 1
ATOM 1711 C C . THR A 1 209 ? -2.396 39.850 7.443 1.00 17.80 877 THR A C 1
ATOM 1712 O O . THR A 1 209 ? -3.544 39.835 7.077 1.00 18.55 877 THR A O 1
ATOM 1716 N N . PHE A 1 210 ? -1.965 40.596 8.451 1.00 17.05 878 PHE A N 1
ATOM 1717 C CA . PHE A 1 210 ? -2.870 41.489 9.154 1.00 18.27 878 PHE A CA 1
ATOM 1718 C C . PHE A 1 210 ? -3.376 42.544 8.158 1.00 18.88 878 PHE A C 1
ATOM 1719 O O . PHE A 1 210 ? -4.571 42.790 8.057 1.00 18.61 878 PHE A O 1
ATOM 1727 N N . ASP A 1 211 ? -2.466 43.164 7.427 1.00 19.01 879 ASP A N 1
ATOM 1728 C CA . ASP A 1 211 ? -2.860 44.209 6.487 1.00 20.21 879 ASP A CA 1
ATOM 1729 C C . ASP A 1 211 ? -3.760 43.615 5.413 1.00 19.89 879 ASP A C 1
ATOM 1730 O O . ASP A 1 211 ? -4.716 44.261 4.958 1.00 21.09 879 ASP A O 1
ATOM 1735 N N . LEU A 1 212 ? -3.468 42.377 5.018 1.00 18.99 880 LEU A N 1
ATOM 1736 C CA . LEU A 1 212 ? -4.290 41.685 4.026 1.00 18.77 880 LEU A CA 1
ATOM 1737 C C . LEU A 1 212 ? -5.692 41.389 4.524 1.00 19.19 880 LEU A C 1
ATOM 1738 O O . LEU A 1 212 ? -6.645 41.543 3.792 1.00 20.53 880 LEU A O 1
ATOM 1743 N N . LEU A 1 213 ? -5.820 40.952 5.759 1.00 18.33 881 LEU A N 1
ATOM 1744 C CA . LEU A 1 213 ? -7.140 40.650 6.310 1.00 19.88 881 LEU A CA 1
ATOM 1745 C C . LEU A 1 213 ? -8.007 41.911 6.318 1.00 20.04 881 LEU A C 1
ATOM 1746 O O . LEU A 1 213 ? -9.210 41.878 5.951 1.00 20.84 881 LEU A O 1
ATOM 1751 N N . ILE A 1 214 ? -7.403 43.030 6.698 1.00 21.89 882 ILE A N 1
ATOM 1752 C CA . ILE A 1 214 ? -8.124 44.304 6.764 1.00 22.53 882 ILE A CA 1
ATOM 1753 C C . ILE A 1 214 ? -8.698 44.703 5.393 1.00 24.04 882 ILE A C 1
ATOM 1754 O O . ILE A 1 214 ? -9.841 45.206 5.305 1.00 25.17 882 ILE A O 1
ATOM 1759 N N . LYS A 1 215 ? -7.940 44.472 4.325 1.00 25.16 883 LYS A N 1
ATOM 1760 C CA . LYS A 1 215 ? -8.420 44.833 2.990 1.00 26.67 883 LYS A CA 1
ATOM 1761 C C . LYS A 1 215 ? -8.967 43.656 2.192 1.00 26.35 883 LYS A C 1
ATOM 1762 O O . LYS A 1 215 ? -9.177 43.781 0.996 1.00 26.55 883 LYS A O 1
ATOM 1768 N N . SER A 1 216 ? -9.228 42.535 2.859 1.00 25.39 884 SER A N 1
ATOM 1769 C CA . SER A 1 216 ? -9.484 41.273 2.163 1.00 27.08 884 SER A CA 1
ATOM 1770 C C . SER A 1 216 ? -10.703 41.364 1.259 1.00 29.10 884 SER A C 1
ATOM 1771 O O . SER A 1 216 ? -10.701 40.806 0.169 1.00 27.60 884 SER A O 1
ATOM 1774 N N . HIS A 1 217 ? -11.732 42.071 1.717 1.00 32.23 885 HIS A N 1
ATOM 1775 C CA . HIS A 1 217 ? -12.949 42.191 0.903 1.00 35.19 885 HIS A CA 1
ATOM 1776 C C . HIS A 1 217 ? -12.677 43.021 -0.352 1.00 36.08 885 HIS A C 1
ATOM 1777 O O . HIS A 1 217 ? -13.209 42.731 -1.425 1.00 37.59 885 HIS A O 1
ATOM 1784 N N . MET A 1 218 ? -11.816 44.023 -0.239 1.00 36.53 886 MET A N 1
ATOM 1785 C CA . MET A 1 218 ? -11.449 44.872 -1.381 1.00 37.35 886 MET A CA 1
ATOM 1786 C C . MET A 1 218 ? -10.623 44.148 -2.456 1.00 35.62 886 MET A C 1
ATOM 1787 O O . MET A 1 218 ? -10.731 44.466 -3.641 1.00 35.40 886 MET A O 1
ATOM 1792 N N . VAL A 1 219 ? -9.793 43.188 -2.053 1.00 32.97 887 VAL A N 1
ATOM 1793 C CA . VAL A 1 219 ? -8.881 42.513 -2.995 1.00 31.48 887 VAL A CA 1
ATOM 1794 C C . VAL A 1 219 ? -9.311 41.059 -3.286 1.00 30.50 887 VAL A C 1
ATOM 1795 O O . VAL A 1 219 ? -8.564 40.286 -3.893 1.00 30.12 887 VAL A O 1
ATOM 1799 N N . SER A 1 220 ? -10.523 40.701 -2.863 1.00 30.05 888 SER A N 1
ATOM 1800 C CA . SER A 1 220 ? -11.091 39.379 -3.104 1.00 29.85 888 SER A CA 1
ATOM 1801 C C . SER A 1 220 ? -10.228 38.222 -2.593 1.00 28.49 888 SER A C 1
ATOM 1802 O O . SER A 1 220 ? -10.087 37.208 -3.260 1.00 28.09 888 SER A O 1
ATOM 1805 N N . VAL A 1 221 ? -9.663 38.376 -1.403 1.00 27.49 889 VAL A N 1
ATOM 1806 C CA . VAL A 1 221 ? -8.902 37.294 -0.765 1.00 26.38 889 VAL A CA 1
ATOM 1807 C C . VAL A 1 221 ? -9.748 36.705 0.369 1.00 26.81 889 VAL A C 1
ATOM 1808 O O . VAL A 1 221 ? -10.239 37.436 1.229 1.00 27.23 889 VAL A O 1
ATOM 1812 N N . ASP A 1 222 ? -9.907 35.387 0.357 1.00 26.50 890 ASP A N 1
ATOM 1813 C CA . ASP A 1 222 ? -10.710 34.665 1.344 1.00 27.72 890 ASP A CA 1
ATOM 1814 C C . ASP A 1 222 ? -9.829 34.246 2.501 1.00 26.07 890 ASP A C 1
ATOM 1815 O O . ASP A 1 222 ? -8.754 33.697 2.291 1.00 25.03 890 ASP A O 1
ATOM 1820 N N . PHE A 1 223 ? -10.304 34.485 3.714 1.00 24.93 891 PHE A N 1
ATOM 1821 C CA . PHE A 1 223 ? -9.653 33.957 4.916 1.00 24.10 891 PHE A CA 1
ATOM 1822 C C . PHE A 1 223 ? -10.588 32.968 5.593 1.00 24.52 891 PHE A C 1
ATOM 1823 O O . PHE A 1 223 ? -11.751 33.321 5.910 1.00 26.08 891 PHE A O 1
ATOM 1831 N N . PRO A 1 224 ? -10.114 31.737 5.830 1.00 24.55 892 PRO A N 1
ATOM 1832 C CA . PRO A 1 224 ? -10.954 30.807 6.565 1.00 25.42 892 PRO A CA 1
ATOM 1833 C C . PRO A 1 224 ? -11.167 31.213 8.033 1.00 26.27 892 PRO A C 1
ATOM 1834 O O . PRO A 1 224 ? -10.495 32.090 8.547 1.00 25.07 892 PRO A O 1
ATOM 1838 N N . GLU A 1 225 ? -12.120 30.572 8.697 1.00 27.66 893 GLU A N 1
ATOM 1839 C CA . GLU A 1 225 ? -12.530 30.946 10.067 1.00 28.96 893 GLU A CA 1
ATOM 1840 C C . GLU A 1 225 ? -11.434 31.045 11.131 1.00 27.74 893 GLU A C 1
ATOM 1841 O O . GLU A 1 225 ? -11.328 32.066 11.828 1.00 26.72 893 GLU A O 1
ATOM 1847 N N . MET A 1 226 ? -10.638 29.997 11.279 1.00 26.66 894 MET A N 1
ATOM 1848 C CA . MET A 1 226 ? -9.603 29.945 12.316 1.00 27.08 894 MET A CA 1
ATOM 1849 C C . MET A 1 226 ? -8.537 31.015 12.030 1.00 25.00 894 MET A C 1
ATOM 1850 O O . MET A 1 226 ? -8.145 31.770 12.916 1.00 24.76 894 MET A O 1
ATOM 1855 N N . MET A 1 227 ? -8.099 31.093 10.778 1.00 23.09 895 MET A N 1
ATOM 1856 C CA . MET A 1 227 ? -7.127 32.120 10.376 1.00 21.44 895 MET A CA 1
ATOM 1857 C C . MET A 1 227 ? -7.634 33.539 10.661 1.00 21.27 895 MET A C 1
ATOM 1858 O O . MET A 1 227 ? -6.899 34.366 11.232 1.00 20.22 895 MET A O 1
ATOM 1863 N N . ALA A 1 228 ? -8.870 33.832 10.259 1.00 21.19 896 ALA A N 1
ATOM 1864 C CA . ALA A 1 228 ? -9.425 35.184 10.429 1.00 21.72 896 ALA A CA 1
ATOM 1865 C C . ALA A 1 228 ? -9.534 35.538 11.908 1.00 22.70 896 ALA A C 1
ATOM 1866 O O . ALA A 1 228 ? -9.279 36.677 12.295 1.00 21.11 896 ALA A O 1
ATOM 1868 N N . GLU A 1 229 ? -9.904 34.562 12.733 1.00 23.82 897 GLU A N 1
ATOM 1869 C CA . GLU A 1 229 ? -10.002 34.778 14.173 1.00 24.69 897 GLU A CA 1
ATOM 1870 C C . GLU A 1 229 ? -8.626 35.080 14.767 1.00 23.24 897 GLU A C 1
ATOM 1871 O O . GLU A 1 229 ? -8.444 36.079 15.471 1.00 22.24 897 GLU A O 1
ATOM 1877 N N . ILE A 1 230 ? -7.656 34.229 14.458 1.00 21.90 898 ILE A N 1
ATOM 1878 C CA . ILE A 1 230 ? -6.306 34.371 15.045 1.00 20.57 898 ILE A CA 1
ATOM 1879 C C . ILE A 1 230 ? -5.623 35.668 14.556 1.00 20.38 898 ILE A C 1
ATOM 1880 O O . ILE A 1 230 ? -4.952 36.344 15.336 1.00 20.04 898 ILE A O 1
ATOM 1885 N N . ILE A 1 231 ? -5.804 35.993 13.283 1.00 19.19 899 ILE A N 1
ATOM 1886 C CA . ILE A 1 231 ? -5.169 37.184 12.699 1.00 19.28 899 ILE A CA 1
ATOM 1887 C C . ILE A 1 231 ? -5.811 38.455 13.206 1.00 19.04 899 ILE A C 1
ATOM 1888 O O . ILE A 1 231 ? -5.136 39.506 13.283 1.00 19.90 899 ILE A O 1
ATOM 1893 N N . SER A 1 232 ? -7.074 38.377 13.622 1.00 19.23 900 SER A N 1
ATOM 1894 C CA . SER A 1 232 ? -7.748 39.582 14.122 1.00 19.95 900 SER A CA 1
ATOM 1895 C C . SER A 1 232 ? -7.666 39.735 15.644 1.00 20.29 900 SER A C 1
ATOM 1896 O O . SER A 1 232 ? -7.818 40.834 16.163 1.00 20.44 900 SER A O 1
ATOM 1899 N N . VAL A 1 233 ? -7.456 38.637 16.364 1.00 20.91 901 VAL A N 1
ATOM 1900 C CA . VAL A 1 233 ? -7.429 38.666 17.841 1.00 21.25 901 VAL A CA 1
ATOM 1901 C C . VAL A 1 233 ? -6.023 38.530 18.421 1.00 21.50 901 VAL A C 1
ATOM 1902 O O . VAL A 1 233 ? -5.665 39.264 19.348 1.00 23.27 901 VAL A O 1
ATOM 1906 N N . GLN A 1 234 ? -5.202 37.626 17.866 1.00 20.05 902 GLN A N 1
ATOM 1907 C CA . GLN A 1 234 ? -3.885 37.346 18.444 1.00 19.19 902 GLN A CA 1
ATOM 1908 C C . GLN A 1 234 ? -2.771 38.084 17.739 1.00 18.86 902 GLN A C 1
ATOM 1909 O O . GLN A 1 234 ? -1.878 38.665 18.382 1.00 19.18 902 GLN A O 1
ATOM 1915 N N . VAL A 1 235 ? -2.788 38.071 16.415 1.00 18.33 903 VAL A N 1
ATOM 1916 C CA . VAL A 1 235 ? -1.741 38.757 15.666 1.00 18.97 903 VAL A CA 1
ATOM 1917 C C . VAL A 1 235 ? -1.571 40.234 16.071 1.00 18.26 903 VAL A C 1
ATOM 1918 O O . VAL A 1 235 ? -0.419 40.706 16.211 1.00 19.10 903 VAL A O 1
ATOM 1922 N N . PRO A 1 236 ? -2.678 40.960 16.312 1.00 18.64 904 PRO A N 1
ATOM 1923 C CA . PRO A 1 236 ? -2.493 42.367 16.722 1.00 18.85 904 PRO A CA 1
ATOM 1924 C C . PRO A 1 236 ? -1.811 42.532 18.075 1.00 18.95 904 PRO A C 1
ATOM 1925 O O . PRO A 1 236 ? -1.219 43.559 18.333 1.00 20.02 904 PRO A O 1
ATOM 1929 N N . LYS A 1 237 ? -1.887 41.528 18.939 1.00 18.89 905 LYS A N 1
ATOM 1930 C CA . LYS A 1 237 ? -1.169 41.567 20.211 1.00 19.00 905 LYS A CA 1
ATOM 1931 C C . LYS A 1 237 ? 0.327 41.532 19.967 1.00 18.96 905 LYS A C 1
ATOM 1932 O O . LYS A 1 237 ? 1.123 42.135 20.712 1.00 20.37 905 LYS A O 1
ATOM 1938 N N . ILE A 1 238 ? 0.731 40.783 18.951 1.00 18.91 906 ILE A N 1
ATOM 1939 C CA . ILE A 1 238 ? 2.118 40.767 18.555 1.00 18.76 906 ILE A CA 1
ATOM 1940 C C . ILE A 1 238 ? 2.541 42.112 17.942 1.00 18.85 906 ILE A C 1
ATOM 1941 O O . ILE A 1 238 ? 3.545 42.713 18.331 1.00 19.73 906 ILE A O 1
ATOM 1946 N N . LEU A 1 239 ? 1.741 42.601 17.006 1.00 18.98 907 LEU A N 1
ATOM 1947 C CA . LEU A 1 239 ? 2.050 43.821 16.301 1.00 19.15 907 LEU A CA 1
ATOM 1948 C C . LEU A 1 239 ? 2.062 45.053 17.202 1.00 19.27 907 LEU A C 1
ATOM 1949 O O . LEU A 1 239 ? 2.782 46.025 16.909 1.00 20.13 907 LEU A O 1
ATOM 1954 N N . SER A 1 240 ? 1.288 45.024 18.288 1.00 19.55 908 SER A N 1
ATOM 1955 C CA . SER A 1 240 ? 1.187 46.159 19.219 1.00 20.34 908 SER A CA 1
ATOM 1956 C C . SER A 1 240 ? 2.178 46.031 20.372 1.00 21.02 908 SER A C 1
ATOM 1957 O O . SER A 1 240 ? 2.226 46.877 21.265 1.00 21.85 908 SER A O 1
ATOM 1960 N N . GLY A 1 241 ? 2.966 44.952 20.372 1.00 20.83 909 GLY A N 1
ATOM 1961 C CA . GLY A 1 241 ? 4.013 44.750 21.373 1.00 21.41 909 GLY A CA 1
ATOM 1962 C C . GLY A 1 241 ? 3.622 44.104 22.691 1.00 21.64 909 GLY A C 1
ATOM 1963 O O . GLY A 1 241 ? 4.437 44.081 23.631 1.00 23.61 909 GLY A O 1
ATOM 1964 N N . LYS A 1 242 ? 2.405 43.567 22.769 1.00 20.83 910 LYS A N 1
ATOM 1965 C CA . LYS A 1 242 ? 1.911 42.849 23.964 1.00 20.93 910 LYS A CA 1
ATOM 1966 C C . LYS A 1 242 ? 2.485 41.452 24.091 1.00 20.71 910 LYS A C 1
ATOM 1967 O O . LYS A 1 242 ? 2.550 40.902 25.193 1.00 21.67 910 LYS A O 1
ATOM 1973 N N . VAL A 1 243 ? 2.888 40.898 22.949 1.00 20.00 911 VAL A N 1
ATOM 1974 C CA . VAL A 1 243 ? 3.415 39.520 22.847 1.00 19.83 911 VAL A CA 1
ATOM 1975 C C . VAL A 1 243 ? 4.718 39.573 22.067 1.00 20.41 911 VAL A C 1
ATOM 1976 O O . VAL A 1 243 ? 4.785 40.197 21.009 1.00 20.82 911 VAL A O 1
ATOM 1980 N N . LYS A 1 244 ? 5.782 38.963 22.597 1.00 20.51 912 LYS A N 1
ATOM 1981 C CA . LYS A 1 244 ? 7.082 39.115 21.988 1.00 21.97 912 LYS A CA 1
ATOM 1982 C C . LYS A 1 244 ? 7.820 37.807 21.922 1.00 21.08 912 LYS A C 1
ATOM 1983 O O . LYS A 1 244 ? 7.613 36.931 22.768 1.00 20.55 912 LYS A O 1
ATOM 1989 N N . PRO A 1 245 ? 8.705 37.676 20.931 1.00 22.31 913 PRO A N 1
AT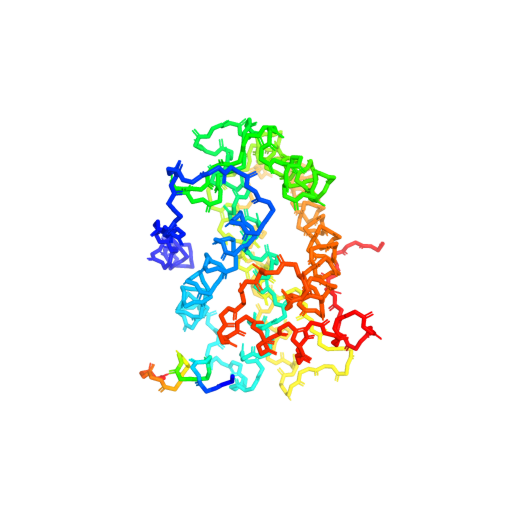OM 1990 C CA . PRO A 1 245 ? 9.527 36.490 20.866 1.00 22.18 913 PRO A CA 1
ATOM 1991 C C . PRO A 1 245 ? 10.558 36.451 21.993 1.00 21.95 913 PRO A C 1
ATOM 1992 O O . PRO A 1 245 ? 10.907 37.489 22.570 1.00 22.77 913 PRO A O 1
ATOM 1996 N N . ILE A 1 246 ? 11.015 35.253 22.313 1.00 21.36 914 ILE A N 1
ATOM 1997 C CA . ILE A 1 246 ? 12.082 35.030 23.247 1.00 21.07 914 ILE A CA 1
ATOM 1998 C C . ILE A 1 246 ? 13.291 34.723 22.365 1.00 21.89 914 ILE A C 1
ATOM 1999 O O . ILE A 1 246 ? 13.323 33.684 21.665 1.00 23.22 914 ILE A O 1
ATOM 2004 N N . TYR A 1 247 ? 14.245 35.638 22.354 1.00 22.46 915 TYR A N 1
ATOM 2005 C CA . TYR A 1 247 ? 15.449 35.482 21.553 1.00 23.34 915 TYR A CA 1
ATOM 2006 C C . TYR A 1 247 ? 16.523 34.865 22.421 1.00 24.06 915 TYR A C 1
ATOM 2007 O O . TYR A 1 247 ? 16.602 35.125 23.627 1.00 25.69 915 TYR A O 1
ATOM 2016 N N . PHE A 1 248 ? 17.396 34.076 21.800 1.00 23.70 916 PHE A N 1
ATOM 2017 C CA . PHE A 1 248 ? 18.603 33.627 22.471 1.00 23.81 916 PHE A CA 1
ATOM 2018 C C . PHE A 1 248 ? 19.596 34.757 22.650 1.00 24.98 916 PHE A C 1
ATOM 2019 O O . PHE A 1 248 ? 20.164 34.913 23.717 1.00 24.32 916 PHE A O 1
ATOM 2027 N N . HIS A 1 249 ? 19.777 35.554 21.603 1.00 26.42 917 HIS A N 1
ATOM 2028 C CA . HIS A 1 249 ? 20.814 36.602 21.558 1.00 29.48 917 HIS A CA 1
ATOM 2029 C C . HIS A 1 249 ? 20.202 37.972 21.492 1.00 33.95 917 HIS A C 1
ATOM 2030 O O . HIS A 1 249 ? 19.153 38.143 20.900 1.00 35.35 917 HIS A O 1
ATOM 2037 N N . THR A 1 250 ? 20.908 38.954 22.027 1.00 38.16 918 THR A N 1
ATOM 2038 C CA . THR A 1 250 ? 20.365 40.295 22.168 1.00 41.66 918 THR A CA 1
ATOM 2039 C C . THR A 1 250 ? 20.640 41.107 20.905 1.00 42.87 918 THR A C 1
ATOM 2040 O O . THR A 1 250 ? 19.772 41.213 20.031 1.00 44.91 918 THR A O 1
ATOM 2044 N N . HIS B 2 1 ? -12.157 30.639 17.355 1.00 82.39 618 HIS B N 1
ATOM 2045 C CA . HIS B 2 1 ? -11.929 30.176 18.755 1.00 82.46 618 HIS B CA 1
ATOM 2046 C C . HIS B 2 1 ? -12.636 28.842 19.018 1.00 82.25 618 HIS B C 1
ATOM 2047 O O . HIS B 2 1 ? -12.121 28.001 19.760 1.00 82.18 618 HIS B O 1
ATOM 2054 N N . LYS B 2 2 ? -13.807 28.652 18.405 1.00 82.21 619 LYS B N 1
ATOM 2055 C CA . LYS B 2 2 ? -14.579 27.415 18.565 1.00 82.35 619 LYS B CA 1
ATOM 2056 C C . LYS B 2 2 ? -13.809 26.207 18.025 1.00 81.72 619 LYS B C 1
ATOM 2057 O O . LYS B 2 2 ? -13.467 25.300 18.786 1.00 81.66 619 LYS B O 1
ATOM 2063 N N . LYS B 2 3 ? -13.543 26.204 16.718 1.00 81.24 620 LYS B N 1
ATOM 2064 C CA . LYS B 2 3 ? -12.837 25.095 16.064 1.00 81.06 620 LYS B CA 1
ATOM 2065 C C . LYS B 2 3 ? -11.421 24.906 16.622 1.00 80.45 620 LYS B C 1
ATOM 2066 O O . LYS B 2 3 ? -10.946 23.776 16.754 1.00 80.27 620 LYS B O 1
ATOM 2072 N N . LEU B 2 4 ? -10.756 26.013 16.949 1.00 79.98 621 LEU B N 1
ATOM 2073 C CA . LEU B 2 4 ? -9.389 25.977 17.480 1.00 79.79 621 LEU B CA 1
ATOM 2074 C C . LEU B 2 4 ? -9.336 25.284 18.846 1.00 79.70 621 LEU B C 1
ATOM 2075 O O . LEU B 2 4 ? -8.519 24.385 19.058 1.00 79.53 621 LEU B O 1
ATOM 2080 N N . LEU B 2 5 ? -10.218 25.701 19.757 1.00 79.91 622 LEU B N 1
ATOM 2081 C CA . LEU B 2 5 ? -10.320 25.094 21.093 1.00 80.24 622 LEU B CA 1
ATOM 2082 C C . LEU B 2 5 ? -10.890 23.672 21.033 1.00 81.19 622 LEU B C 1
ATOM 2083 O O . LEU B 2 5 ? -10.543 22.827 21.861 1.00 81.10 622 LEU B O 1
ATOM 2088 N N . GLN B 2 6 ? -11.761 23.422 20.054 1.00 82.58 623 GLN B N 1
ATOM 2089 C CA . GLN B 2 6 ? -12.317 22.085 19.808 1.00 83.99 623 GLN B CA 1
ATOM 2090 C C . GLN B 2 6 ? -11.219 21.050 19.529 1.00 84.76 623 GLN B C 1
ATOM 2091 O O . GLN B 2 6 ? -11.361 19.880 19.894 1.00 84.78 623 GLN B O 1
ATOM 2097 N N . LEU B 2 7 ? -10.134 21.485 18.884 1.00 85.71 624 LEU B N 1
ATOM 2098 C CA . LEU B 2 7 ? -8.978 20.619 18.619 1.00 86.65 624 LEU B CA 1
ATOM 2099 C C . LEU B 2 7 ? -8.196 20.244 19.894 1.00 87.62 624 LEU B C 1
ATOM 2100 O O . LEU B 2 7 ? -7.420 19.284 19.877 1.00 87.62 624 LEU B O 1
ATOM 2105 N N . LEU B 2 8 ? -8.401 20.997 20.981 1.00 89.00 625 LEU B N 1
ATOM 2106 C CA . LEU B 2 8 ? -7.798 20.697 22.293 1.00 90.19 625 LEU B CA 1
ATOM 2107 C C . LEU B 2 8 ? -8.729 19.892 23.218 1.00 91.86 625 LEU B C 1
ATOM 2108 O O . LEU B 2 8 ? -8.273 19.003 23.943 1.00 91.93 625 LEU B O 1
ATOM 2113 N N . THR B 2 9 ? -10.021 20.216 23.196 1.00 93.79 626 THR B N 1
ATOM 2114 C CA . THR B 2 9 ? -11.014 19.536 24.034 1.00 95.55 626 THR B CA 1
ATOM 2115 C C . THR B 2 9 ? -11.232 18.078 23.617 1.00 97.51 626 THR B C 1
ATOM 2116 O O . THR B 2 9 ? -11.461 17.217 24.469 1.00 97.63 626 THR B O 1
ATOM 2120 N N . CYS B 2 10 ? -11.165 17.809 22.313 1.00 99.89 627 CYS B N 1
ATOM 2121 C CA . CYS B 2 10 ? -11.383 16.458 21.790 1.00 102.00 627 CYS B CA 1
ATOM 2122 C C . CYS B 2 10 ? -10.240 15.518 22.185 1.00 104.33 627 CYS B C 1
ATOM 2123 O O . CYS B 2 10 ? -9.089 15.716 21.785 1.00 104.44 627 CYS B O 1
ATOM 2126 N N . SER B 2 11 ? -10.576 14.508 22.989 1.00 107.03 628 SER B N 1
ATOM 2127 C CA . SER B 2 11 ? -9.612 13.519 23.480 1.00 109.10 628 SER B CA 1
ATOM 2128 C C . SER B 2 11 ? -8.453 14.185 24.236 1.00 109.82 628 SER B C 1
ATOM 2129 O O . SER B 2 11 ? -7.279 13.979 23.915 1.00 110.09 628 SER B O 1
ATOM 2132 N N . SER B 2 12 ? -8.801 14.985 25.241 1.00 110.46 629 SER B N 1
ATOM 2133 C CA . SER B 2 12 ? -7.813 15.701 26.045 1.00 110.67 629 SER B CA 1
ATOM 2134 C C . SER B 2 12 ? -7.020 14.740 26.926 1.00 110.77 629 SER B C 1
ATOM 2135 O O . SER B 2 12 ? -5.932 15.075 27.401 1.00 110.95 629 SER B O 1
#

Nearest PDB structures (foldseek):
  5v8q-assembly1_A  TM=1.001E+00  e=5.471E-36  Homo sapiens
  4ok1-assembly1_A  TM=9.988E-01  e=3.038E-35  Homo sapiens
  5jjm-assembly1_A  TM=9.861E-01  e=1.268E-34  Homo sapiens
  1xnn-assembly1_A  TM=9.839E-01  e=3.445E-34  Rattus norvegicus
  8gl7-assembly1_A  TM=9.753E-01  e=6.575E-30  Escherichia coli

Organism: Homo sapiens (NCBI:txid9606)

Solvent-accessible surface area: 12872 Å² total; per-residue (Å²): 162,164,83,126,24,32,89,43,3,89,86,38,58,50,59,121,21,59,1,52,11,74,79,137,77,111,31,46,32,29,13,0,7,25,14,25,6,56,8,8,8,91,19,0,29,68,14,1,124,13,0,31,48,6,46,26,1,149,99,5,78,71,66,4,17,10,14,0,2,16,14,5,6,19,7,6,22,9,0,18,4,0,37,60,0,51,76,76,34,104,4,181,65,0,42,18,1,61,33,0,32,0,65,91,129,25,0,115,70,0,175,10,86,75,30,0,34,84,2,43,88,7,0,58,53,0,27,154,28,143,9,38,73,64,0,8,17,1,0,10,0,0,4,0,0,7,8,27,21,99,132,24,20,143,48,42,167,105,0,73,102,15,25,85,62,5,42,111,48,0,73,197,34,21,48,28,114,186,167,79,94,80,37,24,75,153,28,51,117,58,0,3,87,7,6,16,47,0,16,50,7,6,87,62,12,4,79,39,13,54,64,3,29,116,92,11,181,151,43,83,7,106,31,28,115,2,10,29,62,0,0,62,70,16,0,37,68,2,47,82,30,116,1,110,22,48,104,61,54,194,115,176,65,1,58,98,22,8,96,68,119,83

GO terms:
  GO:0045944 positive regulation of transcription by RNA polymerase II (P, IDA)
  GO:0005634 nucleus (C, IDA)
  GO:0005737 cytoplasm (C, IDA)
  GO:0045944 positive regulation of transcription by RNA polymerase II (P, IMP)
  GO:0004879 nuclear receptor activity (F, IDA)
  GO:0001223 transcription coactivator binding (F, IDA)
  GO:0030520 estrogen receptor signaling pathway (P, IDA)
  GO:0030521 androgen receptor signaling pathway (P, IDA)
  GO:0071391 cellular response to estrogen stimulus (P, IDA)
  GO:0071394 cellular response to testosterone stimulus (P, IDA)
  GO:0001223 transcription coactivator binding (F, IPI)
  GO:0001091 RNA polymerase II general transcription initiation factor binding (F, IPI)
  GO:0051117 ATPase binding (F, IDA)
  GO:0032991 protein-containing complex (C, IDA)
  GO:0000978 RNA polymerase II cis-regulatory region sequence-specific DNA binding (F, IDA)
  GO:0001228 DNA-binding transcription activator activity, RNA polymerase II-specific (F, IDA)
  GO:0005497 androgen binding (F, IDA)
  GO:0003682 chromatin binding (F, IDA)
  GO:0003700 DNA-binding transcription factor activity (F, IDA)
  GO:0005634 nucleus (C, EXP)

=== Feature glossary ===
The record interleaves many kinds of information about one protein. Here is each kind framed as the question it answers.

Q: What does the local fold look like, residue by residue?
A: The Foldseek 3Di string encodes local tertiary geometry as a 20-letter alphabet — one character per residue — derived from the relative positions of nearby Cα atoms. Unlike the amino-acid sequence, 3Di is a direct function of the 3D structure, so two proteins with the same fold have similar 3Di strings even at low sequence identity.

Q: Which residues are in helices, strands, or loops?
A: The SS8 string is DSSP's per-residue secondary-structure call. α-helix (H) means an i→i+4 H-bond ladder; β-strand (E) means the residue participates in a β-sheet; 3₁₀ (G) and π (I) are tighter and wider helices; T/S are turns/bends; '-' is loop.

Q: How big and how compact is the whole molecule?
A: Radius of gyration (Rg) is the root-mean-square distance of Cα atoms from their centroid — a single number for overall size and compactness. A globular domain of N residues has Rg ≈ 2.2·N^0.38 Å; an extended or disordered chain has a much larger Rg. The Cα contact count is the number of residue pairs whose Cα atoms are within 8 Å and are more than four positions apart in sequence — a standard proxy for tertiary packing density. The bounding box is the smallest axis-aligned box enclosing all Cα atoms.

Q: Where is each backbone atom in 3D?
A: Structure coordinates are given as an mmCIF _atom_site loop: one row per atom with element, residue name, chain id, sequence number, and x/y/z position in Å. Only the four main-chain atoms per residue are included here; side chains are omitted to keep the record compact.

Q: What is the amino-acid chain?
A: Primary structure: the covalent order of the twenty standard amino acids along the backbone. Two proteins with the same sequence will (almost always) fold to the same structure; two with 30% identity often share a fold but not the details.

Q: What if only a Cα trace is available?
A: Three-state secondary structure (P-SEA) collapses the eight DSSP classes into helix (a), strand (b), and coil (c). P-SEA assigns these from Cα geometry alone — distances and angles — without requiring backbone oxygens, so it works on any Cα trace.

Q: What family and function is it annotated with?
A: Database cross-references. InterPro integrates a dozen domain/family signature databases into unified entries with residue-range hits. GO terms attach function/process/location labels with evidence codes. CATH codes position the fold in a four-level structural taxonomy. Organism is the NCBI-taxonomy species name.

Q: How confident is the AlphaFold model at each residue?
A: pLDDT is the predicted lDDT-Cα score: AlphaFold's confidence that the local environment of each residue (all inter-atomic distances within 15 Å) is correctly placed. It is a per-residue number between 0 and 100, with higher meaning more reliable.

Q: How mobile is each atom in the crystal?
A: B-factor (Debye–Waller factor) reflects atomic displacement in the crystal lattice. It is an experimental observable (units Å²), not a prediction; low values mean the atom is pinned down, high values mean it moves or is heterogeneous across the crystal.

Q: Which residues are buried vs exposed?
A: SASA measures how much of the protein is reachable by solvent. It is computed by rolling a water-sized probe over the atomic surface and summing the exposed area (Å²). Per-residue SASA distinguishes core (buried, low SASA) from surface (exposed, high SASA) residues; total SASA is a whole-molecule size measure.

Q: What do the diagnostic plots show?
A: Plot images: a contact map (which residues are close in 3D, as an N×N binary image), a Ramachandran scatter (backbone torsion angles, revealing secondary-structure composition at a glance), and — for AlphaFold structures — a PAE heatmap (pairwise prediction confidence).

Q: What known structures does this most resemble?
A: The Foldseek neighbor list gives the closest experimentally determined structures in the PDB, ranked by structural alignment. TM-score near 1 means near-identical fold; near 0.3 means only rough topology match. This is how one finds what a novel AlphaFold prediction most resembles in the solved-structure universe.

Q: Are the domains correctly placed relative to each other?
A: Predicted aligned error is AlphaFold's pairwise confidence. Unlike pLDDT (per-residue), PAE is per-residue-pair and captures whether two parts of the structure are correctly placed relative to each other. Units are ångströms of expected positional error.

Q: What do the rendered images show?
A: Structure images are PyMOL renders from six orthogonal camera directions. Cartoon representation draws helices as coils and strands as arrows; sticks shows the backbone as bonds; surface shows the solvent-excluded envelope. Rainbow coloring maps sequence position to hue (blue→red, N→C); chain coloring assigns a distinct color per polypeptide.

Q: What are the backbone torsion angles?
A: φ (phi) and ψ (psi) are the two rotatable backbone dihedrals per residue: φ is the C(i-1)–N–Cα–C torsion, ψ is the N–Cα–C–N(i+1) torsion, both in degrees on (−180°, 180°]. α-helical residues cluster near (−60°, −45°); β-strand residues near (−120°, +130°). A Ramachandran plot is simply a scatter of (φ, ψ) for every residue.